Protein AF-A0A336N2K6-F1 (afdb_monomer)

Radius of gyration: 19.6 Å; Cα contacts (8 Å, |Δi|>4): 370; chains: 1; bounding box: 46×45×54 Å

Foldseek 3Di:
DVVVVVVVDDDDQDLDPVSNSDPDDDDADADEFEWAQDQDDLQAAFAFACDPQQQFFPVVVVVPVCPPVPGGRTGTNDPLVSLVCVVSQWHWYDNVPPDTWTKHFDDKSPADFDDLLVVCCVVVNDPPVRGDSVVLVVSCVVCVVCNSVSSSVTRMDTHIDTDRVPFHAAPQRDRDDPLAEDADDCVVANFFDKDWDFAFDADPSRHGPPHTDTGIHTHGHHDDD

Sequence (225 aa):
MGELANFGINPQVMKGFDGYQNVLMTGYYSPVIHARRTPQGQYNQPIYALPTQKRFSRAEIYAGALKGKGLELAYSDSMIDNFLLGVQGSGYVDFGEGNLNYFAYAGQNGYKYQSVGRLLVEDGEIPKEKMSIQAIREWVKANPSRAQGLLERNPSYVFFKNDPYGKVKGAAGVPLVPMASVASDRSVIPMGSVLLVEVPQIDNEGNWTKQHQLHLMVALDVGAP

Solvent-accessible surface area (backbone atoms only — not comparable to full-atom values): 13222 Å² total; per-residue (Å²): 116,82,69,45,49,78,73,74,48,78,88,81,84,64,48,32,89,84,64,78,48,54,64,91,80,82,89,82,67,69,51,79,41,61,32,28,84,58,73,51,88,68,19,65,36,72,42,42,38,64,56,95,81,40,83,51,41,31,50,46,46,76,75,41,77,56,66,91,68,83,36,66,69,29,8,21,64,40,68,65,58,57,49,49,37,44,74,53,42,30,28,33,37,33,59,83,77,88,59,76,41,29,34,37,66,59,47,63,26,82,47,71,79,49,60,60,69,58,50,35,34,76,72,68,76,42,59,74,94,65,65,44,74,64,49,52,52,52,49,36,70,77,34,65,92,50,36,62,66,54,55,37,70,18,34,34,41,61,19,30,40,83,38,93,81,62,60,58,52,29,81,71,73,45,68,60,46,89,81,35,47,39,62,35,55,59,94,81,47,45,76,71,40,79,42,82,43,77,42,76,38,58,50,99,86,68,46,76,68,88,43,69,46,82,35,66,29,30,27,37,26,64,51,84,131

Structure (mmCIF, N/CA/C/O backbone):
data_AF-A0A336N2K6-F1
#
_entry.id   AF-A0A336N2K6-F1
#
loop_
_atom_site.group_PDB
_atom_site.id
_atom_site.type_symbol
_atom_site.label_atom_id
_atom_site.label_alt_id
_atom_site.label_comp_id
_atom_site.label_asym_id
_atom_site.label_entity_id
_atom_site.label_seq_id
_atom_site.pdbx_PDB_ins_code
_atom_site.Cartn_x
_atom_site.Cartn_y
_atom_site.Cartn_z
_atom_site.occupancy
_atom_site.B_iso_or_equiv
_atom_site.auth_seq_id
_atom_site.auth_comp_id
_atom_site.auth_asym_id
_atom_site.auth_atom_id
_atom_site.pdbx_PDB_model_num
ATOM 1 N N . MET A 1 1 ? 23.897 -11.014 -27.588 1.00 53.19 1 MET A N 1
ATOM 2 C CA . MET A 1 1 ? 22.775 -11.758 -28.211 1.00 53.19 1 MET A CA 1
ATOM 3 C C . MET A 1 1 ? 23.209 -12.970 -29.036 1.00 53.19 1 MET A C 1
ATOM 5 O O . MET A 1 1 ? 22.422 -13.901 -29.109 1.00 53.19 1 MET A O 1
ATOM 9 N N . GLY A 1 2 ? 24.420 -13.006 -29.615 1.00 63.03 2 GLY A N 1
ATOM 10 C CA . GLY A 1 2 ? 24.850 -14.126 -30.471 1.00 63.03 2 GLY A CA 1
ATOM 11 C C . GLY A 1 2 ? 24.924 -15.499 -29.787 1.00 63.03 2 GLY A C 1
ATOM 12 O O . GLY A 1 2 ? 24.651 -16.501 -30.430 1.00 63.03 2 GLY A O 1
ATOM 13 N N . GLU A 1 3 ? 25.218 -15.560 -28.485 1.00 82.56 3 GLU A N 1
ATOM 14 C CA . GLU A 1 3 ? 25.364 -16.846 -27.780 1.00 82.56 3 GLU A CA 1
ATOM 15 C C . GLU A 1 3 ? 24.036 -17.464 -27.320 1.00 82.56 3 GLU A C 1
ATOM 17 O O . GLU A 1 3 ? 23.929 -18.683 -27.259 1.00 82.56 3 GLU A O 1
ATOM 22 N N . LEU A 1 4 ? 23.000 -16.660 -27.048 1.00 84.56 4 LEU A N 1
ATOM 23 C CA . LEU A 1 4 ? 21.690 -17.168 -26.603 1.00 84.56 4 LEU A CA 1
ATOM 24 C C . LEU A 1 4 ? 20.979 -17.977 -27.695 1.00 84.56 4 LEU A C 1
ATOM 26 O O . LEU A 1 4 ? 20.322 -18.978 -27.402 1.00 84.56 4 LEU A O 1
ATOM 30 N N . ALA A 1 5 ? 21.167 -17.581 -28.956 1.00 86.00 5 ALA A N 1
ATOM 31 C CA . ALA A 1 5 ? 20.622 -18.289 -30.108 1.00 86.00 5 ALA A CA 1
ATOM 32 C C . ALA A 1 5 ? 21.143 -19.735 -30.201 1.00 86.00 5 ALA A C 1
ATOM 34 O O . ALA A 1 5 ? 20.399 -20.622 -30.615 1.00 86.00 5 ALA A O 1
ATOM 35 N N . ASN A 1 6 ? 22.367 -20.000 -29.726 1.00 92.88 6 ASN A N 1
ATOM 36 C CA . ASN A 1 6 ? 22.941 -21.352 -29.684 1.00 92.88 6 ASN A CA 1
ATOM 37 C C . ASN A 1 6 ? 22.178 -22.288 -28.734 1.00 92.88 6 ASN A C 1
ATOM 39 O O . ASN A 1 6 ? 22.262 -23.505 -28.871 1.00 92.88 6 ASN A O 1
ATOM 43 N N . PHE A 1 7 ? 21.415 -21.727 -27.795 1.00 92.00 7 PHE A N 1
ATOM 44 C CA . PHE A 1 7 ? 20.559 -22.461 -26.865 1.00 92.00 7 PHE A CA 1
ATOM 45 C C . PHE A 1 7 ? 19.076 -22.422 -27.275 1.00 92.00 7 PHE A C 1
ATOM 47 O O . PHE A 1 7 ? 18.211 -22.795 -26.487 1.00 92.00 7 PHE A O 1
ATOM 54 N N . GLY A 1 8 ? 18.757 -21.947 -28.486 1.00 91.50 8 GLY A N 1
ATOM 55 C CA . GLY A 1 8 ? 17.378 -21.810 -28.967 1.00 91.50 8 GLY A CA 1
ATOM 56 C C . GLY A 1 8 ? 16.592 -20.672 -28.307 1.00 91.50 8 GLY A C 1
ATOM 57 O O . GLY A 1 8 ? 15.366 -20.630 -28.410 1.00 91.50 8 GLY A O 1
ATOM 58 N N . ILE A 1 9 ? 17.274 -19.745 -27.625 1.00 89.38 9 ILE A N 1
ATOM 59 C CA . ILE A 1 9 ? 16.644 -18.617 -26.935 1.00 89.38 9 ILE A CA 1
ATOM 60 C C . ILE A 1 9 ? 16.613 -17.412 -27.878 1.00 89.38 9 ILE A C 1
ATOM 62 O O . ILE A 1 9 ? 17.652 -16.847 -28.218 1.00 89.38 9 ILE A O 1
ATOM 66 N N . ASN A 1 10 ? 15.403 -16.992 -28.257 1.00 89.25 10 ASN A N 1
ATOM 67 C CA . ASN A 1 10 ? 15.162 -15.863 -29.158 1.00 89.25 10 ASN A CA 1
ATOM 68 C C . ASN A 1 10 ? 14.504 -14.698 -28.397 1.00 89.25 10 ASN A C 1
ATOM 70 O O . ASN A 1 10 ? 13.276 -14.679 -28.265 1.00 89.25 10 ASN A O 1
ATOM 74 N N . PRO A 1 11 ? 15.282 -13.737 -27.867 1.00 87.31 11 PRO A N 1
ATOM 75 C CA . PRO A 1 11 ? 14.731 -12.643 -27.077 1.00 87.31 11 PRO A CA 1
ATOM 76 C C . PRO A 1 11 ? 13.872 -11.708 -27.938 1.00 87.31 11 PRO A C 1
ATOM 78 O O . PRO A 1 11 ? 14.261 -11.321 -29.038 1.00 87.31 11 PRO A O 1
ATOM 81 N N . GLN A 1 12 ? 12.715 -11.314 -27.407 1.00 90.12 12 GLN A N 1
ATOM 82 C CA . GLN A 1 12 ? 11.875 -10.257 -27.969 1.00 90.12 12 GLN A CA 1
ATOM 83 C C . GLN A 1 12 ? 12.116 -8.975 -27.171 1.00 90.12 12 GLN A C 1
ATOM 85 O O . GLN A 1 12 ? 11.871 -8.940 -25.965 1.00 90.12 12 GLN A O 1
ATOM 90 N N . VAL A 1 13 ? 12.626 -7.933 -27.828 1.00 88.62 13 VAL A N 1
ATOM 91 C CA . VAL A 1 13 ? 12.965 -6.670 -27.158 1.00 88.62 13 VAL A CA 1
ATOM 92 C C . VAL A 1 13 ? 11.724 -5.793 -27.047 1.00 88.62 13 VAL A C 1
ATOM 94 O O . VAL A 1 13 ? 11.061 -5.498 -28.042 1.00 88.62 13 VAL A O 1
ATOM 97 N N . MET A 1 14 ? 11.414 -5.355 -25.829 1.00 88.81 14 MET A N 1
ATOM 98 C CA . MET A 1 14 ? 10.299 -4.447 -25.586 1.00 88.81 14 MET A CA 1
ATOM 99 C C . MET A 1 14 ? 10.625 -3.036 -26.080 1.00 88.81 14 MET A C 1
ATOM 101 O O . MET A 1 14 ? 11.690 -2.494 -25.805 1.00 88.81 14 MET A O 1
ATOM 105 N N . LYS A 1 15 ? 9.669 -2.409 -26.773 1.00 87.62 15 LYS A N 1
ATOM 106 C CA . LYS A 1 15 ? 9.847 -1.079 -27.375 1.00 87.62 15 LYS A CA 1
ATOM 107 C C . LYS A 1 15 ? 9.893 0.072 -26.354 1.00 87.62 15 LYS A C 1
ATOM 109 O O . LYS A 1 15 ? 10.381 1.146 -26.688 1.00 87.62 15 LYS A O 1
ATOM 114 N N . GLY A 1 16 ? 9.380 -0.129 -25.137 1.00 82.88 16 GLY A N 1
ATOM 115 C CA . GLY A 1 16 ? 9.161 0.960 -24.176 1.00 82.88 16 GLY A CA 1
ATOM 116 C C . GLY A 1 16 ? 8.044 1.921 -24.610 1.00 82.88 16 GLY A C 1
ATOM 117 O O . GLY A 1 16 ? 7.602 1.905 -25.761 1.00 82.88 16 GLY A O 1
ATOM 118 N N . PHE A 1 17 ? 7.556 2.755 -23.687 1.00 76.44 17 PHE A N 1
ATOM 119 C CA . PHE A 1 17 ? 6.477 3.713 -23.990 1.00 76.44 17 PHE A CA 1
ATOM 120 C C . PHE A 1 17 ? 6.942 4.872 -24.879 1.00 76.44 17 PHE A C 1
ATOM 122 O O . PHE A 1 17 ? 6.151 5.421 -25.642 1.00 76.44 17 PHE A O 1
ATOM 129 N N . ASP A 1 18 ? 8.221 5.230 -24.803 1.00 78.12 18 ASP A N 1
ATOM 130 C CA . ASP A 1 18 ? 8.834 6.300 -25.592 1.00 78.12 18 ASP A CA 1
ATOM 131 C C . ASP A 1 18 ? 9.336 5.838 -26.969 1.00 78.12 18 ASP A C 1
ATOM 133 O O . ASP A 1 18 ? 9.730 6.654 -27.799 1.00 78.12 18 ASP A O 1
ATOM 137 N N . GLY A 1 19 ? 9.301 4.531 -27.231 1.00 76.88 19 GLY A N 1
ATOM 138 C CA . GLY A 1 19 ? 9.783 3.936 -28.468 1.00 76.88 19 GLY A CA 1
ATOM 139 C C . GLY A 1 19 ? 11.292 3.682 -28.521 1.00 76.88 19 GLY A C 1
ATOM 140 O O . GLY A 1 19 ? 11.756 3.140 -29.525 1.00 76.88 19 GLY A O 1
ATOM 141 N N . TYR A 1 20 ? 12.035 4.031 -27.468 1.00 82.75 20 TYR A N 1
ATOM 142 C CA . TYR A 1 20 ? 13.495 3.919 -27.371 1.00 82.75 20 TYR A CA 1
ATOM 143 C C . TYR A 1 20 ? 13.945 2.772 -26.461 1.00 82.75 20 TYR A C 1
ATOM 145 O O . TYR A 1 20 ? 15.080 2.755 -26.002 1.00 82.75 20 TYR A O 1
ATOM 153 N N . GLN A 1 21 ? 13.067 1.792 -26.233 1.00 83.88 21 GLN A N 1
ATOM 154 C CA . GLN A 1 21 ? 13.300 0.619 -25.381 1.00 83.88 21 GLN A CA 1
ATOM 155 C C . GLN A 1 21 ? 13.387 0.950 -23.883 1.00 83.88 21 GLN A C 1
ATOM 157 O O . GLN A 1 21 ? 13.738 0.089 -23.081 1.00 83.88 21 GLN A O 1
ATOM 162 N N . ASN A 1 22 ? 12.965 2.154 -23.476 1.00 80.75 22 ASN A N 1
ATOM 163 C CA . ASN A 1 22 ? 12.855 2.510 -22.066 1.00 80.75 22 ASN A CA 1
ATOM 164 C C . ASN A 1 22 ? 11.520 2.003 -21.509 1.00 80.75 22 ASN A C 1
ATOM 166 O O . ASN A 1 22 ? 10.447 2.587 -21.706 1.00 80.75 22 ASN A O 1
ATOM 170 N N . VAL A 1 23 ? 11.577 0.863 -20.825 1.00 82.56 23 VAL A N 1
ATOM 171 C CA . VAL A 1 23 ? 10.434 0.309 -20.097 1.00 82.56 23 VAL A CA 1
ATOM 172 C C . VAL A 1 23 ? 10.350 0.995 -18.735 1.00 82.56 23 VAL A C 1
ATOM 174 O O . VAL A 1 23 ? 11.316 0.991 -17.977 1.00 82.56 23 VAL A O 1
ATOM 177 N N . LEU A 1 24 ? 9.193 1.585 -18.415 1.00 78.75 24 LEU A N 1
ATOM 178 C CA . LEU A 1 24 ? 8.955 2.159 -17.091 1.00 78.75 24 LEU A CA 1
ATOM 179 C C . LEU A 1 24 ? 8.998 1.041 -16.044 1.00 78.75 24 LEU A C 1
ATOM 181 O O . LEU A 1 24 ? 8.201 0.106 -16.100 1.00 78.75 24 LEU A O 1
ATOM 185 N N . MET A 1 25 ? 9.908 1.165 -15.082 1.00 74.31 25 MET A N 1
ATOM 186 C CA . MET A 1 25 ? 10.038 0.235 -13.966 1.00 74.31 25 MET A CA 1
ATOM 187 C C . MET A 1 25 ? 9.709 0.945 -12.661 1.00 74.31 25 MET A C 1
ATOM 189 O O . MET A 1 25 ? 10.204 2.037 -12.387 1.00 74.31 25 MET A O 1
ATOM 193 N N . THR A 1 26 ? 8.898 0.294 -11.836 1.00 69.50 26 THR A N 1
ATOM 194 C CA . THR A 1 26 ? 8.605 0.724 -10.468 1.00 69.50 26 THR A CA 1
ATOM 195 C C . THR A 1 26 ? 8.897 -0.429 -9.520 1.00 69.50 26 THR A C 1
ATOM 197 O O . THR A 1 26 ? 8.508 -1.563 -9.798 1.00 69.50 26 THR A O 1
ATOM 200 N N . GLY A 1 27 ? 9.566 -0.153 -8.401 1.00 66.44 27 GLY A N 1
ATOM 201 C CA . GLY A 1 27 ? 9.799 -1.139 -7.349 1.00 66.44 27 GLY A CA 1
ATOM 202 C C . GLY A 1 27 ? 8.650 -1.174 -6.343 1.00 66.44 27 GLY A C 1
ATOM 203 O O . GLY A 1 27 ? 8.100 -0.132 -5.987 1.00 66.44 27 GLY A O 1
ATOM 204 N N . TYR A 1 28 ? 8.322 -2.366 -5.858 1.00 66.75 28 TYR A N 1
ATOM 205 C CA . TYR A 1 28 ? 7.508 -2.559 -4.661 1.00 66.75 28 TYR A CA 1
ATOM 206 C C . TYR A 1 28 ? 8.298 -3.428 -3.678 1.00 66.75 28 TYR A C 1
ATOM 208 O O . TYR A 1 28 ? 9.124 -4.249 -4.082 1.00 66.75 28 TYR A O 1
ATOM 216 N N . TYR A 1 29 ? 8.087 -3.219 -2.385 1.00 69.31 29 TYR A N 1
ATOM 217 C CA . TYR A 1 29 ? 8.729 -3.986 -1.320 1.00 69.31 29 TYR A CA 1
ATOM 218 C C . TYR A 1 29 ? 7.677 -4.405 -0.297 1.00 69.31 29 TYR A C 1
ATOM 220 O O . TYR A 1 29 ? 6.602 -3.817 -0.225 1.00 69.31 29 TYR A O 1
ATOM 228 N N . SER A 1 30 ? 7.969 -5.432 0.502 1.00 71.31 30 SER A N 1
ATOM 229 C CA . SER A 1 30 ? 7.111 -5.803 1.632 1.00 71.31 30 SER A CA 1
ATOM 230 C C . SER A 1 30 ? 7.492 -4.954 2.850 1.00 71.31 30 SER A C 1
ATOM 232 O O . SER A 1 30 ? 8.541 -5.217 3.442 1.00 71.31 30 SER A O 1
ATOM 234 N N . PRO A 1 31 ? 6.699 -3.934 3.234 1.00 82.00 31 PRO A N 1
ATOM 235 C CA . PRO A 1 31 ? 6.998 -3.130 4.409 1.00 82.00 31 PRO A CA 1
ATOM 236 C C . PRO A 1 31 ? 6.893 -3.981 5.673 1.00 82.00 31 PRO A C 1
ATOM 238 O O . PRO A 1 31 ? 6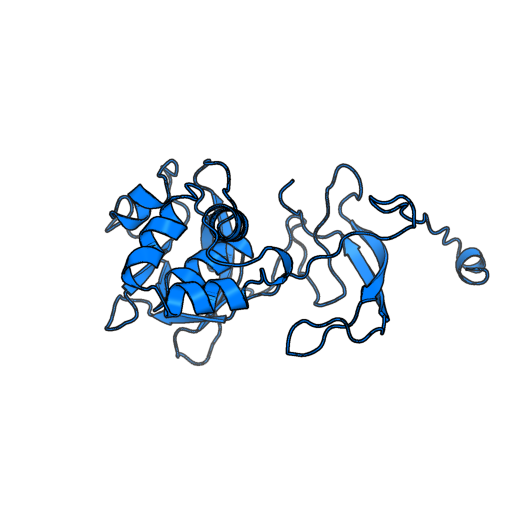.110 -4.928 5.722 1.00 82.00 31 PRO A O 1
ATOM 241 N N . VAL A 1 32 ? 7.658 -3.617 6.701 1.00 88.94 32 VAL A N 1
ATOM 242 C CA . VAL A 1 32 ? 7.467 -4.128 8.061 1.00 88.94 32 VAL A CA 1
ATOM 243 C C . VAL A 1 32 ? 6.701 -3.068 8.844 1.00 88.94 32 VAL A C 1
ATOM 245 O O . VAL A 1 32 ? 7.142 -1.924 8.926 1.00 88.94 32 VAL A O 1
ATOM 248 N N . ILE A 1 33 ? 5.546 -3.438 9.389 1.00 93.38 33 ILE A N 1
ATOM 249 C CA . ILE A 1 33 ? 4.690 -2.562 10.193 1.00 93.38 33 ILE A CA 1
ATOM 250 C C . ILE A 1 33 ? 4.724 -3.038 11.632 1.00 93.38 33 ILE A C 1
ATOM 252 O O . ILE A 1 33 ? 4.445 -4.204 11.907 1.00 93.38 33 ILE A O 1
ATOM 256 N N . HIS A 1 34 ? 5.003 -2.128 12.557 1.00 94.88 34 HIS A N 1
ATOM 257 C CA . HIS A 1 34 ? 4.877 -2.424 13.975 1.00 94.88 34 HIS A CA 1
ATOM 258 C C . HIS A 1 34 ? 3.410 -2.329 14.392 1.00 94.88 34 HIS A C 1
ATOM 260 O O . HIS A 1 34 ? 2.727 -1.339 14.121 1.00 94.88 34 HIS A O 1
ATOM 266 N N . ALA A 1 35 ? 2.906 -3.370 15.049 1.00 97.06 35 ALA A N 1
ATOM 267 C CA . ALA A 1 35 ? 1.509 -3.434 15.451 1.00 97.06 35 ALA A CA 1
ATOM 268 C C . ALA A 1 35 ? 1.302 -4.206 16.755 1.00 97.06 35 ALA A C 1
ATOM 270 O O . ALA A 1 35 ? 2.222 -4.790 17.327 1.00 97.06 35 ALA A O 1
ATOM 271 N N . ARG A 1 36 ? 0.065 -4.211 17.250 1.00 97.44 36 ARG A N 1
ATOM 272 C CA . ARG A 1 36 ? -0.384 -4.996 18.406 1.00 97.44 36 ARG A CA 1
ATOM 273 C C . ARG A 1 36 ? -1.673 -5.736 18.082 1.00 97.44 36 ARG A C 1
ATOM 275 O O . ARG A 1 36 ? -2.432 -5.324 17.208 1.00 97.44 36 ARG A O 1
ATOM 282 N N . ARG A 1 37 ? -1.911 -6.851 18.776 1.00 95.25 37 ARG A N 1
ATOM 283 C CA . ARG A 1 37 ? -3.126 -7.670 18.593 1.00 95.25 37 ARG A CA 1
ATOM 284 C C . ARG A 1 37 ? -4.371 -6.986 19.150 1.00 95.25 37 ARG A C 1
ATOM 286 O O . ARG A 1 37 ? -5.463 -7.171 18.632 1.00 95.25 37 ARG A O 1
ATOM 293 N N . THR A 1 38 ? -4.189 -6.175 20.185 1.00 95.50 38 THR A N 1
ATOM 294 C CA . THR A 1 38 ? -5.226 -5.362 20.820 1.00 95.50 38 THR A CA 1
ATOM 295 C C . THR A 1 38 ? -4.826 -3.890 20.767 1.00 95.50 38 THR A C 1
ATOM 297 O O . THR A 1 38 ? -3.625 -3.596 20.795 1.00 95.50 38 THR A O 1
ATOM 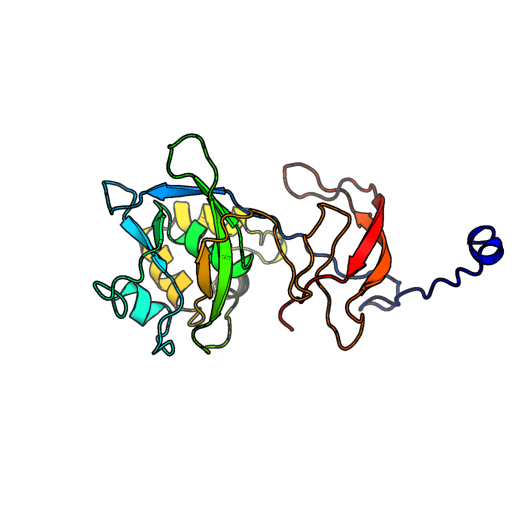300 N N . PRO A 1 39 ? -5.791 -2.956 20.708 1.00 95.75 39 P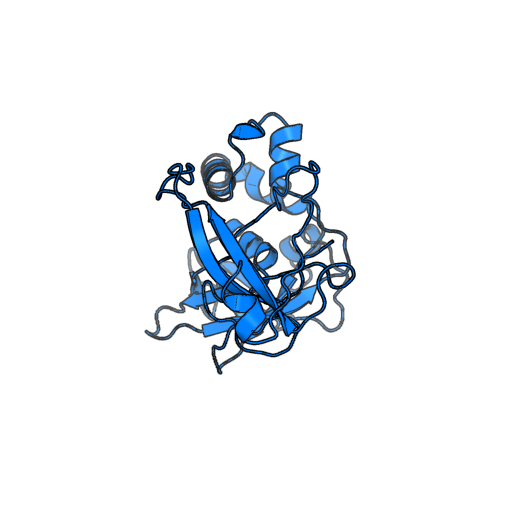RO A N 1
ATOM 301 C CA . PRO A 1 39 ? -5.475 -1.536 20.662 1.00 95.75 39 PRO A CA 1
ATOM 302 C C . PRO A 1 39 ? -4.823 -1.098 21.980 1.00 95.75 39 PRO A C 1
ATOM 304 O O . PRO A 1 39 ? -5.360 -1.373 23.054 1.00 95.75 39 PRO A O 1
ATOM 307 N N . GLN A 1 40 ? -3.668 -0.428 21.911 1.00 95.19 40 GLN A N 1
ATOM 308 C CA . GLN A 1 40 ? -2.948 0.062 23.093 1.00 95.19 40 GLN A CA 1
ATOM 309 C C . GLN A 1 40 ? -2.034 1.257 22.785 1.00 95.19 40 GLN A C 1
ATOM 311 O O . GLN A 1 40 ? -1.188 1.199 21.894 1.00 95.19 40 GLN A O 1
ATOM 316 N N . GLY A 1 41 ? -2.158 2.339 23.560 1.00 95.75 41 GLY A N 1
ATOM 317 C CA . GLY A 1 41 ? -1.346 3.547 23.376 1.00 95.75 41 GLY A CA 1
ATOM 318 C C . GLY A 1 41 ? -1.439 4.096 21.947 1.00 95.75 41 GLY A C 1
ATOM 319 O O . GLY A 1 41 ? -2.537 4.341 21.450 1.00 95.75 41 GLY A O 1
ATOM 320 N N . GLN A 1 42 ? -0.288 4.255 21.286 1.00 95.12 42 GLN A N 1
ATOM 321 C CA . GLN A 1 42 ? -0.212 4.688 19.884 1.00 95.12 42 GLN A CA 1
ATOM 322 C C . GLN A 1 42 ? -0.749 3.649 18.886 1.00 95.12 42 GLN A C 1
ATOM 324 O O . GLN A 1 42 ? -1.174 4.025 17.801 1.00 95.12 42 GLN A O 1
ATOM 329 N N . TYR A 1 43 ? -0.786 2.363 19.253 1.00 97.56 43 TYR A N 1
ATOM 330 C CA . TYR A 1 43 ? -1.264 1.273 18.403 1.00 97.56 43 TYR A CA 1
ATOM 331 C C . TYR A 1 43 ? -2.793 1.244 18.371 1.00 97.56 43 TYR A C 1
ATOM 333 O O . TYR A 1 43 ? -3.432 0.464 19.080 1.00 97.56 43 TYR A O 1
ATOM 341 N N . ASN A 1 44 ? -3.388 2.140 17.590 1.00 95.88 44 ASN A N 1
ATOM 342 C CA . ASN A 1 44 ? -4.833 2.342 17.512 1.00 95.88 44 ASN A CA 1
ATOM 343 C C . ASN A 1 44 ? -5.372 2.377 16.071 1.00 95.88 44 ASN A C 1
ATOM 345 O O . ASN A 1 44 ? -6.569 2.587 15.886 1.00 95.88 44 ASN A O 1
ATOM 349 N N . GLN A 1 45 ? -4.521 2.137 15.068 1.00 97.19 45 GLN A N 1
ATOM 350 C CA . GLN A 1 45 ? -4.876 2.162 13.649 1.00 97.19 45 GLN A CA 1
ATOM 351 C C . GLN A 1 45 ? -5.137 0.735 13.137 1.00 97.19 45 GLN A C 1
ATOM 353 O O . GLN A 1 45 ? -4.185 -0.014 12.895 1.00 97.19 45 GLN A O 1
ATOM 358 N N . PRO A 1 46 ? -6.402 0.311 12.974 1.00 97.69 46 PRO A N 1
ATOM 359 C CA . PRO A 1 46 ? -6.724 -1.070 12.633 1.00 97.69 46 PRO A CA 1
ATOM 360 C C . PRO A 1 46 ? -6.314 -1.437 11.198 1.00 97.69 46 PRO A C 1
ATOM 362 O O . PRO A 1 46 ? -6.459 -0.646 10.262 1.00 97.69 46 PRO A O 1
ATOM 365 N N . ILE A 1 47 ? -5.855 -2.677 11.033 1.00 97.94 47 ILE A N 1
ATOM 366 C CA . ILE A 1 47 ? -5.674 -3.368 9.752 1.00 97.94 47 ILE A CA 1
ATOM 367 C C . ILE A 1 47 ? -6.754 -4.447 9.667 1.00 97.94 47 ILE A C 1
ATOM 369 O O . ILE A 1 47 ? -6.849 -5.293 10.555 1.00 97.94 47 ILE A O 1
ATOM 373 N N . TYR A 1 48 ? -7.579 -4.422 8.620 1.00 98.31 48 TYR A N 1
ATOM 374 C CA . TYR A 1 48 ? -8.791 -5.244 8.554 1.00 98.31 48 TYR A CA 1
ATOM 375 C C . TYR A 1 48 ? -8.663 -6.486 7.663 1.00 98.31 48 TYR A C 1
ATOM 377 O O . TYR A 1 48 ? -8.081 -6.449 6.574 1.00 98.31 48 TYR A O 1
ATOM 385 N N . ALA A 1 49 ? -9.312 -7.563 8.104 1.00 97.88 49 ALA A N 1
ATOM 386 C CA . ALA A 1 49 ? -9.697 -8.706 7.292 1.00 97.88 49 ALA A CA 1
ATOM 387 C C . ALA A 1 49 ? -10.812 -8.339 6.303 1.00 97.88 49 ALA A C 1
ATOM 389 O O . ALA A 1 49 ? -11.530 -7.357 6.498 1.00 97.88 49 ALA A O 1
ATOM 390 N N . LEU A 1 50 ? -10.985 -9.139 5.246 1.00 96.62 50 LEU A N 1
ATOM 391 C CA . LEU A 1 50 ? -12.042 -8.915 4.256 1.00 96.62 50 LEU A CA 1
ATOM 392 C C . LEU A 1 50 ? -13.438 -9.143 4.879 1.00 96.62 50 LEU A C 1
ATOM 394 O O . LEU A 1 50 ? -13.747 -10.278 5.246 1.00 96.62 50 LEU A O 1
ATOM 398 N N . PRO A 1 51 ? -14.312 -8.119 4.964 1.00 96.56 51 PRO A N 1
ATOM 399 C CA . PRO A 1 51 ? -15.691 -8.298 5.415 1.00 96.56 51 PRO A CA 1
ATOM 400 C C . PRO A 1 51 ? -16.568 -8.978 4.356 1.00 96.56 51 PRO A C 1
ATOM 402 O O . PRO A 1 51 ? -16.358 -8.815 3.152 1.00 96.56 51 PRO A O 1
ATOM 405 N N . THR A 1 52 ? -17.661 -9.608 4.800 1.00 94.62 52 THR A N 1
ATOM 406 C CA . THR A 1 52 ? -18.744 -10.074 3.913 1.00 94.62 52 THR A CA 1
ATOM 407 C C . THR A 1 52 ? -19.372 -8.913 3.132 1.00 94.62 52 THR A C 1
ATOM 409 O O . THR A 1 52 ? -19.545 -8.991 1.917 1.00 94.62 52 THR A O 1
ATOM 412 N N . GLN A 1 53 ? -19.670 -7.798 3.814 1.00 92.50 53 GLN A N 1
ATOM 413 C CA . GLN A 1 53 ? -20.119 -6.554 3.186 1.00 92.50 53 GLN A CA 1
ATOM 414 C C . GLN A 1 53 ? -18.941 -5.585 3.070 1.00 92.50 53 GLN A C 1
ATOM 416 O O . GLN A 1 53 ? -18.548 -4.946 4.042 1.00 92.50 53 GLN A O 1
ATOM 421 N N . LYS A 1 54 ? -18.376 -5.484 1.866 1.00 91.19 54 LYS A N 1
ATOM 422 C CA . LYS A 1 54 ? -17.121 -4.755 1.623 1.00 91.19 54 LYS A CA 1
ATOM 423 C C . LYS A 1 54 ? -17.262 -3.342 1.076 1.00 91.19 54 LYS A C 1
ATOM 425 O O . LYS A 1 54 ? -16.264 -2.639 1.008 1.00 91.19 54 LYS A O 1
ATOM 430 N N . ARG A 1 55 ? -18.461 -2.917 0.669 1.00 95.12 55 ARG A N 1
ATOM 431 C CA . ARG A 1 55 ? -18.671 -1.632 -0.018 1.00 95.12 55 ARG A CA 1
ATOM 432 C C . ARG A 1 55 ? -18.807 -0.470 0.974 1.00 95.12 55 ARG A C 1
ATOM 434 O O . ARG A 1 55 ? -19.865 0.136 1.062 1.00 95.12 55 ARG A O 1
ATOM 441 N N . PHE A 1 56 ? -17.725 -0.199 1.699 1.00 97.75 56 PHE A N 1
ATOM 442 C CA . PHE A 1 56 ? -17.517 1.006 2.505 1.00 97.75 56 PHE A CA 1
ATOM 443 C C . PHE A 1 56 ? -16.315 1.757 1.942 1.00 97.75 56 PHE A C 1
ATOM 445 O O . PHE A 1 56 ? -15.265 1.153 1.707 1.00 97.75 56 PHE A O 1
ATOM 452 N N . SER A 1 57 ? -16.457 3.054 1.706 1.00 98.31 57 SER A N 1
ATOM 453 C CA . SER A 1 57 ? -15.347 3.941 1.375 1.00 98.31 57 SER A CA 1
ATOM 454 C C . SER A 1 57 ? -14.343 3.998 2.525 1.00 98.31 57 SER A C 1
ATOM 456 O O . SER A 1 57 ? -14.658 3.699 3.678 1.00 98.31 57 SER A O 1
ATOM 458 N N . ARG A 1 58 ? -13.114 4.418 2.228 1.00 98.31 58 ARG A N 1
ATOM 459 C CA . ARG A 1 58 ? -12.101 4.625 3.264 1.00 98.31 58 ARG A CA 1
ATOM 460 C C . ARG A 1 58 ? -12.562 5.564 4.380 1.00 98.31 58 ARG A C 1
ATOM 462 O O . ARG A 1 58 ? -12.316 5.249 5.537 1.00 98.31 58 ARG A O 1
ATOM 469 N N . ALA A 1 59 ? -13.236 6.663 4.039 1.00 98.50 59 ALA A N 1
ATOM 470 C CA . ALA A 1 59 ? -13.763 7.608 5.021 1.00 98.50 59 ALA A CA 1
ATOM 471 C C . ALA A 1 59 ? -14.770 6.938 5.969 1.00 98.50 59 ALA A C 1
ATOM 473 O O . ALA A 1 59 ? -14.678 7.088 7.182 1.00 98.50 59 ALA A O 1
ATOM 474 N N . GLU A 1 60 ? -15.675 6.109 5.441 1.00 98.50 60 GLU A N 1
ATOM 475 C CA . GLU A 1 60 ? -16.615 5.339 6.267 1.00 98.50 60 GLU A CA 1
ATOM 476 C C . GLU A 1 60 ? -15.893 4.310 7.151 1.00 98.50 60 GLU A C 1
ATOM 478 O O . GLU A 1 60 ? -16.261 4.115 8.310 1.00 98.50 60 GLU A O 1
ATOM 483 N N . ILE A 1 61 ? -14.841 3.663 6.636 1.00 98.25 61 ILE A N 1
ATOM 484 C CA . ILE A 1 61 ? -14.021 2.719 7.410 1.00 98.25 61 ILE A CA 1
ATOM 485 C C . ILE A 1 61 ? -13.294 3.442 8.551 1.00 98.25 61 ILE A C 1
ATOM 487 O O . ILE A 1 61 ? -13.353 2.969 9.685 1.00 98.25 61 ILE A O 1
ATOM 491 N N . TYR A 1 62 ? -12.674 4.596 8.289 1.00 97.75 62 TYR A N 1
ATOM 492 C CA . TYR A 1 62 ? -12.037 5.432 9.314 1.00 97.75 62 TYR A CA 1
ATOM 493 C C . TYR A 1 62 ? -13.045 5.979 10.332 1.00 97.75 62 TYR A C 1
ATOM 495 O O . TYR A 1 62 ? -12.743 6.031 11.522 1.00 97.75 62 TYR A O 1
ATOM 503 N N . ALA A 1 63 ? -14.274 6.275 9.903 1.00 97.69 63 ALA A N 1
ATOM 504 C CA . ALA A 1 63 ? -15.385 6.637 10.784 1.00 97.69 63 ALA A CA 1
ATOM 505 C C . ALA A 1 63 ? -15.950 5.450 11.597 1.00 97.69 63 ALA A C 1
ATOM 507 O O . ALA A 1 63 ? -16.841 5.637 12.425 1.00 97.69 63 ALA A O 1
ATOM 508 N N . GLY A 1 64 ? -15.435 4.231 11.401 1.00 96.75 64 GLY A N 1
ATOM 509 C CA . GLY A 1 64 ? -15.759 3.066 12.222 1.00 96.75 64 GLY A CA 1
ATOM 510 C C . GLY A 1 64 ? -16.797 2.111 11.634 1.00 96.75 64 GLY A C 1
ATOM 511 O O . GLY A 1 64 ? -17.319 1.282 12.376 1.00 96.75 64 GLY A O 1
ATOM 512 N N . ALA A 1 65 ? -17.069 2.137 10.324 1.00 97.56 65 ALA A N 1
ATOM 513 C CA . ALA A 1 65 ? -18.032 1.229 9.679 1.00 97.56 65 ALA A CA 1
ATOM 514 C C . ALA A 1 65 ? -17.741 -0.275 9.888 1.00 97.56 65 ALA A C 1
ATOM 516 O O . ALA A 1 65 ? -18.626 -1.120 9.701 1.00 97.56 65 ALA A O 1
ATOM 517 N N . LEU A 1 66 ? -16.506 -0.627 10.264 1.00 97.12 66 LEU A N 1
ATOM 518 C CA . LEU A 1 66 ? -16.076 -1.999 10.554 1.00 97.12 66 LEU A CA 1
ATOM 519 C C . LEU A 1 66 ? -15.822 -2.274 12.043 1.00 97.12 66 LEU A C 1
ATOM 521 O O . LEU A 1 66 ? -15.563 -3.420 12.406 1.00 97.12 66 LEU A O 1
ATOM 525 N N . LYS A 1 67 ? -15.913 -1.255 12.905 1.00 95.12 67 LYS A N 1
ATOM 526 C CA . LYS A 1 67 ? -15.591 -1.366 14.330 1.00 95.12 67 LYS A CA 1
ATOM 527 C C . LYS A 1 67 ? -16.503 -2.381 15.015 1.00 95.12 67 LYS A C 1
ATOM 529 O O . LYS A 1 67 ? -17.723 -2.327 14.868 1.00 95.12 67 LYS A O 1
ATOM 534 N N . GLY A 1 68 ? -15.907 -3.285 15.790 1.00 92.75 68 GLY A N 1
ATOM 535 C CA . GLY A 1 68 ? -16.653 -4.265 16.587 1.00 92.75 68 GLY A CA 1
ATOM 536 C C . GLY A 1 68 ? -17.236 -5.425 15.777 1.00 92.75 68 GLY A C 1
ATOM 537 O O . GLY A 1 68 ? -17.994 -6.223 16.321 1.00 92.75 68 GLY A O 1
ATOM 538 N N . LYS A 1 69 ? -16.872 -5.553 14.494 1.00 95.94 69 LYS A N 1
ATOM 539 C CA . LYS A 1 69 ? -17.249 -6.701 13.655 1.00 95.94 69 LYS A CA 1
ATOM 540 C C . LYS A 1 69 ? -16.288 -7.890 13.790 1.00 95.94 69 LYS A C 1
ATOM 542 O O . LYS A 1 69 ? -16.500 -8.896 13.122 1.00 95.94 69 LYS A O 1
ATOM 547 N N . GLY A 1 70 ? -15.245 -7.776 14.620 1.00 96.06 70 GLY A N 1
ATOM 548 C CA . GLY A 1 70 ? -14.232 -8.821 14.804 1.00 96.06 70 GLY A CA 1
ATOM 549 C C . GLY A 1 70 ? -13.364 -9.025 13.562 1.00 96.06 70 GLY A C 1
ATOM 550 O O . GLY A 1 70 ? -12.987 -10.151 13.249 1.00 96.06 70 GLY A O 1
ATOM 551 N N . LEU A 1 71 ? -13.107 -7.946 12.819 1.00 97.31 71 LEU A N 1
ATOM 552 C CA . LEU A 1 71 ? -12.364 -7.970 11.554 1.00 97.31 71 LEU A CA 1
ATOM 553 C C . LEU A 1 71 ? -10.947 -7.414 11.702 1.00 97.31 71 LEU A C 1
ATOM 555 O O . LEU A 1 71 ? -10.168 -7.459 10.755 1.00 97.31 71 LEU A O 1
ATOM 559 N N . GLU A 1 72 ? -10.618 -6.840 12.850 1.00 97.50 72 GLU A N 1
ATOM 560 C CA . GLU A 1 72 ? -9.319 -6.267 13.155 1.00 97.50 72 GLU A CA 1
ATOM 561 C C . GLU A 1 72 ? -8.265 -7.380 13.273 1.00 97.50 72 GLU A C 1
ATOM 563 O O . GLU A 1 72 ? -8.301 -8.202 14.185 1.00 97.50 72 GLU A O 1
ATOM 568 N N . LEU A 1 73 ? -7.318 -7.416 12.334 1.00 97.12 73 LEU A N 1
ATOM 569 C CA . LEU A 1 73 ? -6.193 -8.357 12.340 1.00 97.12 73 LEU A CA 1
ATOM 570 C C . LEU A 1 73 ? -5.038 -7.867 13.218 1.00 97.12 73 LEU A C 1
ATOM 572 O O . LEU A 1 73 ? -4.285 -8.670 13.770 1.00 97.12 73 LEU A O 1
ATOM 576 N N . ALA A 1 74 ? -4.864 -6.548 13.284 1.00 97.56 74 ALA A N 1
ATOM 577 C CA . ALA A 1 74 ? -3.811 -5.870 14.024 1.00 97.56 74 ALA A CA 1
ATOM 578 C C . ALA A 1 74 ? -4.162 -4.387 14.208 1.00 97.56 74 ALA A C 1
ATOM 580 O O . ALA A 1 74 ? -4.983 -3.842 13.469 1.00 97.56 74 ALA A O 1
ATOM 581 N N . TYR A 1 75 ? -3.484 -3.729 15.142 1.00 98.06 75 TYR A N 1
ATOM 582 C CA . TYR A 1 75 ? -3.527 -2.286 15.360 1.00 98.06 75 TYR A CA 1
ATOM 583 C C . TYR A 1 75 ? -2.111 -1.731 15.219 1.00 98.06 75 TYR A C 1
ATOM 585 O O . TYR A 1 75 ? -1.265 -2.003 16.070 1.00 98.06 75 TYR A O 1
ATOM 593 N N . SER A 1 76 ? -1.832 -1.004 14.140 1.00 97.56 76 SER A N 1
ATOM 594 C CA . SER A 1 76 ? -0.568 -0.285 13.962 1.00 97.56 76 SER A CA 1
ATOM 595 C C . SER A 1 76 ? -0.624 1.086 14.630 1.00 97.56 76 SER A C 1
ATOM 597 O O . SER A 1 76 ? -1.668 1.513 15.134 1.00 97.56 76 SER A O 1
ATOM 599 N N . ASP A 1 77 ? 0.506 1.779 14.642 1.00 95.69 77 ASP A N 1
ATOM 600 C CA . ASP A 1 77 ? 0.644 3.138 15.157 1.00 95.69 77 ASP A CA 1
ATOM 601 C C . ASP A 1 77 ? 0.583 4.227 14.076 1.00 95.69 77 ASP A C 1
ATOM 603 O O . ASP A 1 77 ? 0.753 5.410 14.372 1.00 95.69 77 ASP A O 1
ATOM 607 N N . SER A 1 78 ? 0.307 3.851 12.823 1.00 95.50 78 SER A N 1
ATOM 608 C CA . SER A 1 78 ? 0.470 4.741 11.678 1.00 95.50 78 SER A CA 1
ATOM 609 C C . SER A 1 78 ? -0.557 4.476 10.577 1.00 95.50 78 SER A C 1
ATOM 611 O O . SER A 1 78 ? -0.541 3.458 9.878 1.00 95.50 78 SER A O 1
ATOM 613 N N . MET A 1 79 ? -1.452 5.449 10.370 1.00 94.62 79 MET A N 1
ATOM 614 C CA . MET A 1 79 ? -2.444 5.398 9.288 1.00 94.62 79 MET A CA 1
ATOM 615 C C . MET A 1 79 ? -1.791 5.430 7.901 1.00 94.62 79 MET A C 1
ATOM 617 O O . MET A 1 79 ? -2.310 4.822 6.963 1.00 94.62 79 MET A O 1
ATOM 621 N N . ILE A 1 80 ? -0.647 6.116 7.772 1.00 95.38 80 ILE A N 1
ATOM 622 C CA . ILE A 1 80 ? 0.083 6.206 6.508 1.00 95.38 80 ILE A CA 1
ATOM 623 C C . ILE A 1 80 ? 0.775 4.883 6.188 1.00 95.38 80 ILE A C 1
ATOM 625 O O . ILE A 1 80 ? 0.738 4.458 5.038 1.00 95.38 80 ILE A O 1
ATOM 629 N N . ASP A 1 81 ? 1.311 4.174 7.183 1.00 94.56 81 ASP A N 1
ATOM 630 C CA . ASP A 1 81 ? 1.874 2.840 6.963 1.00 94.56 81 ASP A CA 1
ATOM 631 C C . ASP A 1 81 ? 0.789 1.827 6.587 1.00 94.56 81 ASP A C 1
ATOM 633 O O . ASP A 1 81 ? 0.978 1.071 5.635 1.00 94.56 81 ASP A O 1
ATOM 637 N N . ASN A 1 82 ? -0.389 1.878 7.222 1.00 96.31 82 ASN A N 1
ATOM 638 C CA . ASN A 1 82 ? -1.535 1.053 6.812 1.00 96.31 82 ASN A CA 1
ATOM 639 C C . ASN A 1 82 ? -1.994 1.379 5.385 1.00 96.31 82 ASN A C 1
ATOM 641 O O . ASN A 1 82 ? -2.339 0.481 4.616 1.00 96.31 82 ASN A O 1
ATOM 645 N N . PHE A 1 83 ? -1.997 2.659 5.006 1.00 95.56 83 PHE A N 1
ATOM 646 C CA . PHE A 1 83 ? -2.315 3.059 3.640 1.00 95.56 83 PHE A CA 1
ATOM 647 C C . PHE A 1 83 ? -1.296 2.510 2.640 1.00 95.56 83 PHE A C 1
ATOM 649 O O . PHE A 1 83 ? -1.684 1.922 1.629 1.00 95.56 83 PHE A O 1
ATOM 656 N N . LEU A 1 84 ? -0.006 2.692 2.922 1.00 92.44 84 LEU A N 1
ATOM 657 C CA . LEU A 1 84 ? 1.078 2.230 2.065 1.00 92.44 84 LEU A CA 1
ATOM 658 C C . LEU A 1 84 ? 1.096 0.704 1.965 1.00 92.44 84 LEU A C 1
ATOM 660 O O . LEU A 1 84 ? 1.314 0.199 0.871 1.00 92.44 84 LEU A O 1
ATOM 664 N N . LEU A 1 85 ? 0.761 -0.029 3.031 1.00 91.69 85 LEU A N 1
ATOM 665 C CA . LEU A 1 85 ? 0.532 -1.476 2.973 1.00 91.69 85 LEU A CA 1
ATOM 666 C C . LEU A 1 85 ? -0.518 -1.836 1.920 1.00 91.69 85 LEU A C 1
ATOM 668 O O . LEU A 1 85 ? -0.321 -2.757 1.134 1.00 91.69 85 LEU A O 1
ATOM 672 N N . GLY A 1 86 ? -1.625 -1.090 1.878 1.00 90.94 86 GLY A N 1
ATOM 673 C CA . GLY A 1 86 ? -2.660 -1.251 0.858 1.00 90.94 86 GLY A CA 1
ATOM 674 C C . GLY A 1 86 ? -2.151 -0.977 -0.554 1.00 90.94 86 GLY A C 1
ATOM 675 O O . GLY A 1 86 ? -2.495 -1.714 -1.471 1.00 90.94 86 GLY A O 1
ATOM 676 N N . VAL A 1 87 ? -1.302 0.040 -0.726 1.00 86.62 87 VAL A N 1
ATOM 677 C CA . VAL A 1 87 ? -0.664 0.351 -2.018 1.00 86.62 87 VAL A CA 1
ATOM 678 C C . VAL A 1 87 ? 0.293 -0.763 -2.455 1.00 86.62 87 VAL A C 1
ATOM 680 O O . VAL A 1 87 ? 0.306 -1.109 -3.63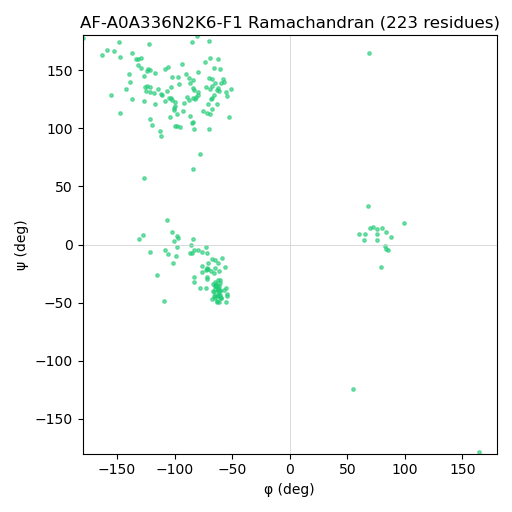0 1.00 86.62 87 VAL A O 1
ATOM 683 N N . GLN A 1 88 ? 1.067 -1.337 -1.528 1.00 82.94 88 GLN A N 1
ATOM 684 C CA . GLN A 1 88 ? 1.977 -2.457 -1.811 1.00 82.94 88 GLN A CA 1
ATOM 685 C C . GLN A 1 88 ? 1.238 -3.802 -1.958 1.00 82.94 88 GLN A C 1
ATOM 687 O O . GLN A 1 88 ? 1.790 -4.760 -2.488 1.00 82.94 88 GLN A O 1
ATOM 692 N N . GLY A 1 89 ? 0.002 -3.905 -1.461 1.00 84.25 89 GLY A N 1
ATOM 693 C CA . GLY A 1 89 ? -0.843 -5.101 -1.526 1.00 84.25 89 GLY A CA 1
ATOM 694 C C . GLY A 1 89 ? -0.512 -6.183 -0.492 1.00 84.25 89 GLY A C 1
ATOM 695 O O . GLY A 1 89 ? -1.369 -7.010 -0.182 1.00 84.25 89 GLY A O 1
ATOM 696 N N . SER A 1 90 ? 0.688 -6.177 0.089 1.00 86.00 90 SER A N 1
ATOM 697 C CA . SER A 1 90 ? 1.085 -7.094 1.160 1.00 86.00 90 SER A CA 1
ATOM 698 C C . SER A 1 90 ? 2.264 -6.557 1.969 1.00 86.00 90 SER A C 1
ATOM 700 O O . SER A 1 90 ? 2.920 -5.603 1.553 1.00 86.00 90 SER A O 1
ATOM 702 N N . GLY A 1 91 ? 2.549 -7.169 3.117 1.00 87.94 91 GLY A N 1
ATOM 703 C CA . GLY A 1 91 ? 3.676 -6.785 3.965 1.00 87.94 91 GLY A CA 1
ATOM 704 C C . GLY A 1 91 ? 3.793 -7.643 5.217 1.00 87.94 91 GLY A C 1
ATOM 705 O O . GLY A 1 91 ? 2.978 -8.530 5.461 1.00 87.94 91 GLY A O 1
ATOM 706 N N . TYR A 1 92 ? 4.821 -7.383 6.010 1.00 89.38 92 TYR A N 1
ATOM 707 C CA . TYR A 1 92 ? 5.044 -8.032 7.293 1.00 89.38 92 TYR A CA 1
ATOM 708 C C . TYR A 1 92 ? 4.522 -7.164 8.433 1.00 89.38 92 TYR A C 1
ATOM 710 O O . TYR A 1 92 ? 4.635 -5.940 8.418 1.00 89.38 92 TYR A O 1
ATOM 718 N N . VAL A 1 93 ? 3.989 -7.819 9.451 1.00 92.94 93 VAL A N 1
ATOM 719 C CA . VAL A 1 93 ? 3.543 -7.215 10.698 1.00 92.94 93 VAL A CA 1
ATOM 720 C C . VAL A 1 93 ? 4.391 -7.778 11.828 1.00 92.94 93 VAL A C 1
ATOM 722 O O . VAL A 1 93 ? 4.434 -8.990 12.053 1.00 92.94 93 VAL A O 1
ATOM 725 N N . ASP A 1 94 ? 5.071 -6.885 12.531 1.00 94.12 94 ASP A N 1
ATOM 726 C CA . ASP A 1 94 ? 5.828 -7.183 13.736 1.00 94.12 94 ASP A CA 1
ATOM 727 C C . ASP A 1 94 ? 4.985 -6.847 14.971 1.00 94.12 94 ASP A C 1
ATOM 729 O O . ASP A 1 94 ? 4.700 -5.681 15.261 1.00 94.12 94 ASP A O 1
ATOM 733 N N . PHE A 1 95 ? 4.592 -7.883 15.714 1.00 94.94 95 PHE A N 1
ATOM 734 C CA . PHE A 1 95 ? 3.855 -7.726 16.969 1.00 94.94 95 PHE A CA 1
ATOM 735 C C . PHE A 1 95 ? 4.761 -7.455 18.185 1.00 94.94 95 PHE A C 1
ATOM 737 O O . PHE A 1 95 ? 4.250 -7.210 19.279 1.0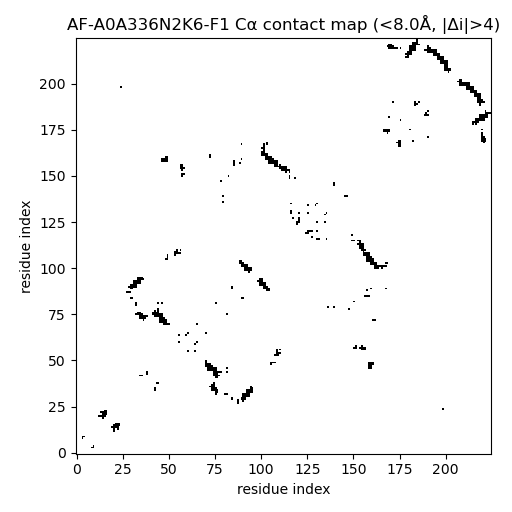0 94.94 95 PHE A O 1
ATOM 744 N N . GLY A 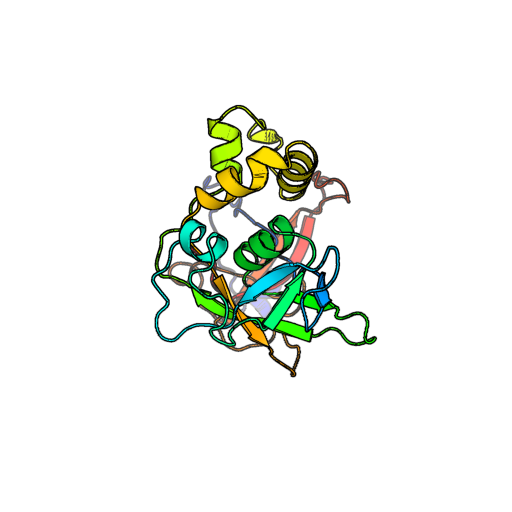1 96 ? 6.089 -7.478 18.014 1.00 91.62 96 GLY A N 1
ATOM 745 C CA . GLY A 1 96 ? 7.071 -7.407 19.099 1.00 91.62 96 GLY A CA 1
ATOM 746 C C . GLY A 1 96 ? 7.299 -8.745 19.812 1.00 91.62 96 GLY A C 1
ATOM 747 O O . GLY A 1 96 ? 7.867 -8.773 20.897 1.00 91.62 96 GLY A O 1
ATOM 748 N N . GLU A 1 97 ? 6.845 -9.852 19.215 1.00 89.88 97 GLU A N 1
ATOM 749 C CA . GLU A 1 97 ? 6.911 -11.217 19.768 1.00 89.88 97 GLU A CA 1
ATOM 750 C C . GLU A 1 97 ? 8.114 -12.020 19.217 1.00 89.88 97 GLU A C 1
ATOM 752 O O . GLU A 1 97 ? 8.217 -13.224 19.437 1.00 89.88 97 GLU A O 1
ATOM 757 N N . GLY A 1 98 ? 9.011 -11.376 18.460 1.00 84.19 98 GLY A N 1
ATOM 758 C CA . GLY A 1 98 ? 10.196 -12.004 17.855 1.00 84.19 98 GLY A CA 1
ATOM 759 C C . GLY A 1 98 ? 9.953 -12.720 16.519 1.00 84.19 98 GLY A C 1
ATOM 760 O O . GLY A 1 98 ? 10.913 -13.157 15.893 1.00 84.19 98 GLY A O 1
ATOM 761 N N . ASN A 1 99 ? 8.701 -12.800 16.050 1.00 84.81 99 ASN A N 1
ATOM 762 C CA . ASN A 1 99 ? 8.334 -13.376 14.753 1.00 84.81 99 ASN A CA 1
ATOM 763 C C . ASN A 1 99 ? 7.549 -12.376 13.892 1.00 84.81 99 ASN A C 1
ATOM 765 O O . ASN A 1 99 ? 6.600 -11.744 14.364 1.00 84.81 99 ASN A O 1
ATOM 769 N N . LEU A 1 100 ? 7.893 -12.296 12.603 1.00 88.12 100 LEU A N 1
ATOM 770 C CA . LEU A 1 100 ? 7.153 -11.504 11.619 1.00 88.12 100 LEU A CA 1
ATOM 771 C C . LEU A 1 100 ? 5.946 -12.286 11.092 1.00 88.12 100 LEU A C 1
ATOM 773 O O . LEU A 1 100 ? 6.062 -13.445 10.701 1.00 88.12 100 LEU A O 1
ATOM 777 N N . ASN A 1 101 ? 4.785 -11.636 11.051 1.00 89.44 101 ASN A N 1
ATOM 778 C CA . ASN A 1 101 ? 3.550 -12.200 10.512 1.00 89.44 101 ASN A CA 1
ATOM 779 C C . ASN A 1 101 ? 3.310 -11.626 9.119 1.00 89.44 101 ASN A C 1
ATOM 781 O O . ASN A 1 101 ? 3.262 -10.412 8.956 1.00 89.44 101 ASN A O 1
ATOM 785 N N . TYR A 1 102 ? 3.150 -12.472 8.107 1.00 88.75 102 TYR A N 1
ATOM 786 C CA . TYR A 1 102 ? 2.938 -11.991 6.747 1.00 88.75 102 TYR A CA 1
ATOM 787 C C . TYR A 1 102 ? 1.450 -11.744 6.477 1.00 88.75 102 TYR A C 1
ATOM 789 O O . TYR A 1 102 ? 0.608 -12.625 6.654 1.00 88.75 102 TYR A O 1
ATOM 797 N N . PHE A 1 103 ? 1.119 -10.524 6.063 1.00 91.00 103 PHE A N 1
ATOM 798 C CA . PHE A 1 103 ? -0.228 -10.105 5.698 1.00 91.00 103 PHE A CA 1
ATOM 799 C C . PHE A 1 103 ? -0.321 -10.037 4.175 1.00 91.00 103 PHE A C 1
ATOM 801 O O . PHE A 1 103 ? 0.257 -9.157 3.535 1.00 91.00 103 PHE A O 1
ATOM 808 N N . ALA A 1 104 ? -1.070 -10.974 3.598 1.00 86.31 104 ALA A N 1
ATOM 809 C CA . ALA A 1 104 ? -1.314 -11.059 2.164 1.00 86.31 104 ALA A CA 1
ATOM 810 C C . ALA A 1 104 ? -2.610 -10.335 1.775 1.00 86.31 104 ALA A C 1
ATOM 812 O O . ALA A 1 104 ? -3.543 -10.239 2.579 1.00 86.31 104 ALA A O 1
ATOM 813 N N . TYR A 1 105 ? -2.704 -9.897 0.518 1.00 87.19 105 TYR A N 1
ATOM 814 C CA . TYR A 1 105 ? -3.934 -9.354 -0.059 1.00 87.19 105 TYR A CA 1
ATOM 815 C C . TYR A 1 105 ? -5.102 -10.346 0.078 1.00 87.19 105 TYR A C 1
ATOM 817 O O . TYR A 1 105 ? -4.990 -11.525 -0.277 1.00 87.19 105 TYR A O 1
ATOM 825 N N . ALA A 1 106 ? -6.248 -9.867 0.563 1.00 89.94 106 ALA A N 1
ATOM 826 C CA . ALA A 1 106 ? -7.490 -10.636 0.634 1.00 89.94 106 ALA A CA 1
ATOM 827 C C . ALA A 1 106 ? -8.602 -10.058 -0.251 1.00 89.94 106 ALA A C 1
ATOM 829 O O . ALA A 1 106 ? -9.479 -10.801 -0.688 1.00 89.94 106 ALA A O 1
ATOM 830 N N . GLY A 1 107 ? -8.582 -8.757 -0.543 1.00 88.38 107 GLY A N 1
ATOM 831 C CA . GLY A 1 107 ? -9.575 -8.119 -1.404 1.00 88.38 107 GLY A CA 1
ATOM 832 C C . GLY A 1 107 ? -9.574 -6.597 -1.293 1.00 88.38 107 GLY A C 1
ATOM 833 O O . GLY A 1 107 ? -8.807 -6.016 -0.532 1.00 88.38 107 GLY A O 1
ATOM 834 N N . GLN A 1 108 ? -10.474 -5.948 -2.033 1.00 94.94 108 GLN A N 1
ATOM 835 C CA . GLN A 1 108 ? -10.708 -4.503 -1.957 1.00 94.94 108 GLN A CA 1
ATOM 836 C C . GLN A 1 108 ? -12.198 -4.159 -1.839 1.00 94.94 108 GLN A C 1
ATOM 838 O O . GLN A 1 108 ? -13.067 -4.951 -2.221 1.00 94.94 108 GLN A O 1
ATOM 843 N N . ASN A 1 109 ? -12.490 -2.951 -1.358 1.00 96.38 109 ASN A N 1
ATOM 844 C CA . ASN A 1 109 ? -13.842 -2.433 -1.111 1.00 96.38 109 ASN A CA 1
ATOM 845 C C . ASN A 1 109 ? -14.665 -2.084 -2.372 1.00 96.38 109 ASN A C 1
ATOM 847 O O . ASN A 1 109 ? -15.856 -1.794 -2.270 1.00 96.38 109 ASN A O 1
ATOM 851 N N . GLY A 1 110 ? -14.059 -2.139 -3.563 1.00 93.25 110 GLY A N 1
ATOM 852 C CA . GLY A 1 110 ? -14.738 -1.921 -4.847 1.00 93.25 110 GLY A CA 1
ATOM 853 C C . GLY A 1 110 ? -14.812 -0.463 -5.312 1.00 93.25 110 GLY A C 1
ATOM 854 O O . GLY A 1 110 ? -15.451 -0.193 -6.327 1.00 93.25 110 GLY A O 1
ATOM 855 N N . TYR A 1 111 ? -14.160 0.469 -4.612 1.00 94.88 111 TYR A N 1
ATOM 856 C CA . TYR A 1 111 ? -13.982 1.844 -5.083 1.00 94.88 111 TYR A CA 1
ATOM 857 C C . TYR A 1 111 ? -12.688 1.974 -5.892 1.00 94.88 111 TYR A C 1
ATOM 859 O O . TYR A 1 111 ? -11.693 1.308 -5.601 1.00 94.88 111 TYR A O 1
ATOM 867 N N . LYS A 1 112 ? -12.694 2.852 -6.904 1.00 91.69 112 LYS A N 1
ATOM 868 C CA . LYS A 1 112 ? -11.493 3.152 -7.693 1.00 91.69 112 LYS A CA 1
ATOM 869 C C . LYS A 1 112 ? -10.436 3.819 -6.815 1.00 91.69 112 LYS A C 1
ATOM 871 O O . LYS A 1 112 ? -10.756 4.672 -5.989 1.00 91.69 112 LYS A O 1
ATOM 876 N N . TYR A 1 113 ? -9.185 3.422 -7.013 1.00 92.44 113 TYR A N 1
ATOM 877 C CA . TYR A 1 113 ? -8.046 4.036 -6.347 1.00 92.44 113 TYR A CA 1
ATOM 878 C C . TYR A 1 113 ? -7.824 5.463 -6.861 1.00 92.44 113 TYR A C 1
ATOM 880 O O . TYR A 1 113 ? -7.803 5.691 -8.070 1.00 92.44 113 TYR A O 1
ATOM 888 N N . GLN A 1 114 ? -7.611 6.400 -5.937 1.00 92.25 114 GLN A N 1
ATOM 889 C CA . GLN A 1 114 ? -7.132 7.750 -6.233 1.00 92.25 114 GLN A CA 1
ATOM 890 C C . GLN A 1 114 ? -5.708 7.920 -5.687 1.00 92.25 114 GLN A C 1
ATOM 892 O O . GLN A 1 114 ? -5.444 7.638 -4.516 1.00 92.25 114 GLN A O 1
ATOM 897 N N . SER A 1 115 ? -4.786 8.395 -6.529 1.00 92.12 115 SER A N 1
ATOM 898 C CA . SER A 1 115 ? -3.380 8.577 -6.146 1.00 92.12 115 SER A CA 1
ATOM 899 C C . SER A 1 115 ? -3.205 9.752 -5.189 1.00 92.12 115 SER A C 1
ATOM 901 O O . SER A 1 115 ? -3.358 10.904 -5.585 1.00 92.12 115 SER A O 1
ATOM 903 N N . VAL A 1 116 ? -2.825 9.463 -3.942 1.00 93.94 116 VAL A N 1
ATOM 904 C CA . VAL A 1 116 ? -2.523 10.484 -2.922 1.00 93.94 116 VAL A CA 1
ATOM 905 C C . VAL A 1 116 ? -1.335 11.354 -3.334 1.00 93.94 116 VAL A C 1
ATOM 907 O O . VAL A 1 116 ? -1.375 12.564 -3.139 1.00 93.94 116 VAL A O 1
ATOM 910 N N . GLY A 1 117 ? -0.318 10.766 -3.973 1.00 93.06 117 GLY A N 1
ATOM 911 C CA . GLY A 1 117 ? 0.802 11.533 -4.519 1.00 93.06 117 GLY A CA 1
ATOM 912 C C . GLY A 1 117 ? 0.336 12.540 -5.570 1.00 93.06 117 GLY A C 1
ATOM 913 O O . GLY A 1 117 ? 0.691 13.709 -5.501 1.00 93.06 117 GLY A O 1
ATOM 914 N N . ARG A 1 118 ? -0.544 12.131 -6.495 1.00 92.62 118 ARG A N 1
ATOM 915 C CA . ARG A 1 118 ? -1.121 13.050 -7.489 1.00 92.62 118 ARG A CA 1
ATOM 916 C C . ARG A 1 118 ? -1.920 14.178 -6.834 1.00 92.62 118 ARG A C 1
ATOM 918 O O . ARG A 1 118 ? -1.758 15.319 -7.241 1.00 92.62 118 ARG A O 1
ATOM 925 N N . LEU A 1 119 ? -2.734 13.866 -5.826 1.00 95.62 119 LEU A N 1
ATOM 926 C CA . LEU A 1 119 ? -3.512 14.871 -5.096 1.00 95.62 119 LEU A CA 1
ATOM 927 C C . LEU A 1 119 ? -2.605 15.905 -4.409 1.00 95.62 119 LEU A C 1
ATOM 929 O O . LEU A 1 119 ? -2.898 17.090 -4.462 1.00 95.62 119 LEU A O 1
ATOM 933 N N . LEU A 1 120 ? -1.478 15.480 -3.831 1.00 97.56 120 LEU A N 1
ATOM 934 C CA . LEU A 1 120 ? -0.485 16.391 -3.246 1.00 97.56 120 LEU A CA 1
ATOM 935 C C . LEU A 1 120 ? 0.193 17.292 -4.291 1.00 97.56 120 LEU A C 1
ATOM 937 O O . LEU A 1 120 ? 0.486 18.446 -3.993 1.00 97.56 120 LEU A O 1
ATOM 941 N N . VAL A 1 121 ? 0.428 16.794 -5.511 1.00 96.88 121 VAL A N 1
ATOM 942 C CA . VAL A 1 121 ? 0.911 17.639 -6.621 1.00 96.88 121 VAL A CA 1
ATOM 943 C C . VAL A 1 121 ? -0.158 18.648 -7.037 1.00 96.88 121 VAL A C 1
ATOM 945 O O . VAL A 1 121 ? 0.148 19.824 -7.205 1.00 96.88 121 VAL A O 1
ATOM 948 N N . GLU A 1 122 ? -1.402 18.197 -7.214 1.00 95.56 122 GLU A N 1
ATOM 949 C CA . GLU A 1 122 ? -2.529 19.040 -7.641 1.00 95.56 122 GLU A CA 1
ATOM 950 C C . GLU A 1 122 ? -2.846 20.142 -6.622 1.00 95.56 122 GLU A C 1
ATOM 952 O O . GLU A 1 122 ? -3.155 21.264 -7.014 1.00 95.56 122 GLU A O 1
ATOM 957 N N . ASP A 1 123 ? -2.700 19.848 -5.330 1.00 96.88 123 ASP A N 1
ATOM 958 C CA . ASP A 1 123 ? -2.857 20.819 -4.245 1.00 96.88 123 ASP A CA 1
ATOM 959 C C . ASP A 1 123 ? -1.643 21.768 -4.106 1.00 96.88 123 ASP A C 1
ATOM 961 O O . ASP A 1 123 ? -1.682 22.703 -3.309 1.00 96.88 123 ASP A O 1
ATOM 965 N N . GLY A 1 124 ? -0.555 21.544 -4.856 1.00 97.00 124 GLY A N 1
ATOM 966 C CA . GLY A 1 124 ? 0.673 22.348 -4.794 1.00 97.00 124 GLY A CA 1
ATOM 967 C C . GLY A 1 124 ? 1.558 22.079 -3.570 1.00 97.00 124 GLY A C 1
ATOM 968 O O . GLY A 1 124 ? 2.476 22.848 -3.295 1.00 97.00 124 GLY A O 1
ATOM 969 N N . GLU A 1 125 ? 1.305 20.993 -2.839 1.00 97.56 125 GLU A N 1
ATOM 970 C CA . GLU A 1 125 ? 1.997 20.640 -1.594 1.00 97.56 125 GLU A CA 1
ATOM 971 C C . GLU A 1 125 ? 3.385 20.036 -1.839 1.00 97.56 125 GLU A C 1
ATOM 973 O O . GLU A 1 125 ? 4.323 20.273 -1.079 1.00 97.56 125 GLU A O 1
ATOM 978 N N . ILE A 1 126 ? 3.521 19.231 -2.899 1.00 95.81 126 ILE A N 1
ATOM 979 C CA . ILE A 1 126 ? 4.781 18.580 -3.274 1.00 95.81 126 ILE A CA 1
ATOM 980 C C . ILE A 1 126 ? 4.964 18.683 -4.795 1.00 95.81 126 ILE A C 1
ATOM 982 O O . ILE A 1 126 ? 4.095 18.222 -5.536 1.00 95.81 126 ILE A O 1
ATOM 986 N N . PRO A 1 127 ? 6.092 19.224 -5.292 1.00 95.00 127 PRO A N 1
ATOM 987 C CA . PRO A 1 127 ? 6.403 19.214 -6.720 1.00 95.00 127 PRO A CA 1
ATOM 988 C C . PRO A 1 127 ? 6.441 17.792 -7.287 1.00 95.00 127 PRO A C 1
ATOM 990 O O . PRO A 1 127 ? 6.950 16.873 -6.639 1.00 95.00 127 PRO A O 1
ATOM 993 N N . LYS A 1 128 ? 5.955 17.605 -8.519 1.00 89.50 128 LYS A N 1
ATOM 994 C CA . LYS A 1 128 ? 5.873 16.287 -9.175 1.00 89.50 128 LYS A CA 1
ATOM 995 C C . LYS A 1 128 ? 7.226 15.575 -9.217 1.00 89.50 128 LYS A C 1
ATOM 997 O O . LYS A 1 128 ? 7.288 14.365 -9.031 1.00 89.50 128 LYS A O 1
ATOM 1002 N N . GLU A 1 129 ? 8.298 16.326 -9.428 1.00 87.31 129 GLU A N 1
ATOM 1003 C CA . GLU A 1 129 ? 9.672 15.838 -9.568 1.00 87.31 129 GLU A CA 1
ATOM 1004 C C . GLU A 1 129 ? 10.244 15.324 -8.242 1.00 87.31 129 GLU A C 1
ATOM 1006 O O . GLU A 1 129 ? 11.182 14.536 -8.240 1.00 87.31 129 GLU A O 1
ATOM 1011 N N . LYS A 1 130 ? 9.673 15.760 -7.114 1.00 88.62 130 LYS A N 1
ATOM 1012 C CA . LYS A 1 130 ? 10.059 15.341 -5.761 1.00 88.62 130 LYS A CA 1
ATOM 1013 C C . LYS A 1 130 ? 9.118 14.285 -5.180 1.00 88.62 130 LYS A C 1
ATOM 1015 O O . LYS A 1 130 ? 9.257 13.916 -4.016 1.00 88.62 130 LYS A O 1
ATOM 1020 N N . MET A 1 131 ? 8.133 13.823 -5.951 1.00 89.12 131 MET A N 1
ATOM 1021 C CA . MET A 1 131 ? 7.118 12.906 -5.450 1.00 89.12 131 MET A CA 1
ATOM 1022 C C . MET A 1 131 ? 7.704 11.513 -5.198 1.00 89.12 131 MET A C 1
ATOM 1024 O O . MET A 1 131 ? 8.176 10.845 -6.114 1.00 89.12 131 MET A O 1
ATOM 1028 N N . SER A 1 132 ? 7.613 11.050 -3.953 1.00 86.44 132 SER A N 1
ATOM 1029 C CA . SER A 1 132 ? 8.034 9.713 -3.529 1.00 86.44 132 SER A CA 1
ATOM 1030 C C . SER A 1 132 ? 7.229 9.249 -2.311 1.00 86.44 132 SER A C 1
ATOM 1032 O O . SER A 1 132 ? 6.567 10.049 -1.646 1.00 86.44 132 SER A O 1
ATOM 1034 N N . ILE A 1 133 ? 7.295 7.955 -1.973 1.00 87.00 133 ILE A N 1
ATOM 1035 C CA . ILE A 1 133 ? 6.691 7.431 -0.732 1.00 87.00 133 ILE A CA 1
ATOM 1036 C C . ILE A 1 133 ? 7.252 8.165 0.493 1.00 87.00 133 ILE A C 1
ATOM 1038 O O . ILE A 1 133 ? 6.501 8.485 1.415 1.00 87.00 133 ILE A O 1
ATOM 1042 N N . GLN A 1 134 ? 8.554 8.457 0.487 1.00 87.12 134 GLN A N 1
ATOM 1043 C CA . GLN A 1 134 ? 9.220 9.170 1.570 1.00 87.12 134 GLN A CA 1
ATOM 1044 C C . GLN A 1 134 ? 8.709 10.611 1.690 1.00 87.12 134 GLN A C 1
ATOM 1046 O O . GLN A 1 134 ? 8.344 11.031 2.785 1.00 87.12 134 GLN A O 1
ATOM 1051 N N . ALA A 1 135 ? 8.553 11.321 0.569 1.00 92.19 135 ALA A N 1
ATOM 1052 C CA . ALA A 1 135 ? 7.984 12.668 0.559 1.00 92.19 135 ALA A CA 1
ATOM 1053 C C . ALA A 1 135 ? 6.538 12.687 1.096 1.00 92.19 135 ALA A C 1
ATOM 1055 O O . ALA A 1 135 ? 6.169 13.574 1.863 1.00 92.19 135 ALA A O 1
ATOM 1056 N N . ILE A 1 136 ? 5.724 11.674 0.765 1.00 93.19 136 ILE A N 1
ATOM 1057 C CA . ILE A 1 136 ? 4.363 11.531 1.314 1.00 93.19 136 ILE A CA 1
ATOM 1058 C C . ILE A 1 136 ? 4.406 11.293 2.833 1.00 93.19 136 ILE A C 1
ATOM 1060 O O . ILE A 1 136 ? 3.633 11.910 3.569 1.00 93.19 136 ILE A O 1
ATOM 1064 N N . ARG A 1 137 ? 5.302 10.422 3.324 1.00 93.00 137 ARG A N 1
ATOM 1065 C CA . ARG A 1 137 ? 5.484 10.172 4.769 1.00 93.00 137 ARG A CA 1
ATOM 1066 C C . ARG A 1 137 ? 5.879 11.447 5.509 1.00 93.00 137 ARG A C 1
ATOM 1068 O O . ARG A 1 137 ? 5.306 11.749 6.554 1.00 93.00 137 ARG A O 1
ATOM 1075 N N . GLU A 1 138 ? 6.832 12.194 4.964 1.00 94.94 138 GLU A N 1
ATOM 1076 C CA . GLU A 1 138 ? 7.300 13.462 5.525 1.00 94.94 138 GLU A CA 1
ATOM 1077 C C . GLU A 1 138 ? 6.190 14.505 5.561 1.00 94.94 138 GLU A C 1
ATOM 1079 O O . GLU A 1 138 ? 5.983 15.141 6.595 1.00 94.94 138 GLU A O 1
ATOM 1084 N N . TRP A 1 139 ? 5.410 14.618 4.485 1.00 97.25 139 TRP A N 1
ATOM 1085 C CA . TRP A 1 139 ? 4.268 15.524 4.443 1.00 97.25 139 TRP A CA 1
ATOM 1086 C C . TRP A 1 139 ? 3.212 15.163 5.491 1.00 97.25 139 TRP A C 1
ATOM 1088 O O . TRP A 1 139 ? 2.748 16.046 6.211 1.00 97.25 139 TRP A O 1
ATOM 1098 N N . VAL A 1 140 ? 2.867 13.877 5.643 1.00 96.38 140 VAL A N 1
ATOM 1099 C CA . VAL A 1 140 ? 1.913 13.413 6.669 1.00 96.38 140 VAL A CA 1
ATOM 1100 C C . VAL A 1 140 ? 2.429 13.710 8.075 1.00 96.38 140 VAL A C 1
ATOM 1102 O O . VAL A 1 140 ? 1.673 14.198 8.914 1.00 96.38 140 VAL A O 1
ATOM 1105 N N . LYS A 1 141 ? 3.720 13.467 8.326 1.00 94.56 141 LYS A N 1
ATOM 1106 C CA . LYS A 1 141 ? 4.366 13.764 9.609 1.00 94.56 141 LYS A CA 1
ATOM 1107 C C . LYS A 1 141 ? 4.350 15.262 9.924 1.00 94.56 141 LYS A C 1
ATOM 1109 O O . LYS A 1 141 ? 4.151 15.631 11.078 1.00 94.56 141 LYS A O 1
ATOM 1114 N N . ALA A 1 142 ? 4.541 16.113 8.917 1.00 97.12 142 ALA A N 1
ATOM 1115 C CA . ALA A 1 142 ? 4.487 17.566 9.058 1.00 97.12 142 ALA A CA 1
ATOM 1116 C C . ALA A 1 142 ? 3.049 18.113 9.179 1.00 97.12 142 ALA A C 1
ATOM 1118 O O . ALA A 1 142 ? 2.853 19.182 9.752 1.00 97.12 142 ALA A O 1
ATOM 1119 N N . ASN A 1 143 ? 2.042 17.384 8.684 1.00 97.12 143 ASN A N 1
ATOM 1120 C CA . ASN A 1 143 ? 0.645 17.826 8.609 1.00 97.12 143 ASN A CA 1
ATOM 1121 C C . ASN A 1 143 ? -0.338 16.827 9.265 1.00 97.12 143 ASN A C 1
ATOM 1123 O O . ASN A 1 143 ? -1.292 16.383 8.612 1.00 97.12 143 ASN A O 1
ATOM 1127 N N . PRO A 1 144 ? -0.179 16.478 10.557 1.00 95.19 144 PRO A N 1
ATOM 1128 C CA . PRO A 1 144 ? -0.961 15.409 11.188 1.00 95.19 144 PRO A CA 1
ATOM 1129 C C . PRO A 1 144 ? -2.476 15.671 11.189 1.00 95.19 144 PRO A C 1
ATOM 1131 O O . PRO A 1 144 ? -3.258 14.737 11.034 1.00 95.19 144 PRO A O 1
ATOM 1134 N N . SER A 1 145 ? -2.911 16.933 11.289 1.00 96.88 145 SER A N 1
ATOM 1135 C CA . SER A 1 145 ? -4.335 17.307 11.255 1.00 96.88 145 SER A CA 1
ATOM 1136 C C . SER A 1 145 ? -4.982 17.174 9.871 1.00 96.88 145 SER A C 1
ATOM 1138 O O . SER A 1 145 ? -6.201 17.062 9.774 1.00 96.88 145 SER A O 1
ATOM 1140 N N . ARG A 1 146 ? -4.184 17.179 8.795 1.00 97.25 146 ARG A N 1
ATOM 1141 C CA . ARG A 1 146 ? -4.653 17.087 7.399 1.00 97.25 146 ARG A CA 1
ATOM 1142 C C . ARG A 1 146 ? -4.483 15.687 6.813 1.00 97.25 146 ARG A C 1
ATOM 1144 O O . ARG A 1 146 ? -5.091 15.378 5.789 1.00 97.25 146 ARG A O 1
ATOM 1151 N N . ALA A 1 147 ? -3.678 14.844 7.458 1.00 96.06 147 ALA A N 1
ATOM 1152 C CA . ALA A 1 147 ? -3.327 13.512 6.984 1.00 96.06 147 ALA A CA 1
ATOM 1153 C C . ALA A 1 147 ? -4.556 12.641 6.703 1.00 96.06 147 ALA A C 1
ATOM 1155 O O . ALA A 1 147 ? -4.678 12.093 5.608 1.00 96.06 147 ALA A O 1
ATOM 1156 N N . GLN A 1 148 ? -5.497 12.562 7.649 1.00 97.38 148 GLN A N 1
ATOM 1157 C CA . GLN A 1 148 ? -6.698 11.746 7.476 1.00 97.38 148 GLN A CA 1
ATOM 1158 C C . GLN A 1 148 ? -7.532 12.218 6.275 1.00 97.38 148 GLN A C 1
ATOM 1160 O O . GLN A 1 148 ? -7.827 11.414 5.393 1.00 97.38 148 GLN A O 1
ATOM 1165 N N . GLY A 1 149 ? -7.822 13.521 6.178 1.00 97.94 149 GLY A N 1
ATOM 1166 C CA . GLY A 1 149 ? -8.597 14.081 5.065 1.00 97.94 149 GLY A CA 1
ATOM 1167 C C . GLY A 1 149 ? -7.932 13.878 3.698 1.00 97.94 149 GLY A C 1
ATOM 1168 O O . GLY A 1 149 ? -8.612 13.599 2.711 1.00 97.94 149 GLY A O 1
ATOM 1169 N N . LEU A 1 150 ? -6.596 13.937 3.626 1.00 97.88 150 LEU A N 1
ATOM 1170 C CA . LEU A 1 150 ? -5.862 13.589 2.408 1.00 97.88 150 LEU A CA 1
ATOM 1171 C C . LEU A 1 150 ? -6.064 12.115 2.033 1.00 97.88 150 LEU A C 1
ATOM 1173 O O . LEU A 1 150 ? -6.359 11.809 0.877 1.00 97.88 150 LEU A O 1
ATOM 1177 N N . LEU A 1 151 ? -5.896 11.196 2.989 1.00 97.69 151 LEU A N 1
ATOM 1178 C CA . LEU A 1 151 ? -6.020 9.762 2.728 1.00 97.69 151 LEU A CA 1
ATOM 1179 C C . LEU A 1 151 ? -7.450 9.383 2.336 1.00 97.69 151 LEU A C 1
ATOM 1181 O O . LEU A 1 151 ? -7.611 8.516 1.479 1.00 97.69 151 LEU A O 1
ATOM 1185 N N . GLU A 1 152 ? -8.464 10.029 2.915 1.00 98.38 152 GLU A N 1
ATOM 1186 C CA . GLU A 1 152 ? -9.891 9.815 2.636 1.00 98.38 152 GLU A CA 1
ATOM 1187 C C . GLU A 1 152 ? -10.316 10.215 1.218 1.00 98.38 152 GLU A C 1
ATOM 1189 O O . GLU A 1 152 ? -11.251 9.619 0.679 1.00 98.38 152 GLU A O 1
ATOM 1194 N N . ARG A 1 153 ? -9.592 11.131 0.555 1.00 97.94 153 ARG A N 1
ATOM 1195 C CA . ARG A 1 153 ? -9.795 11.436 -0.879 1.00 97.94 153 ARG A CA 1
ATOM 1196 C C . ARG A 1 153 ? -9.528 10.233 -1.784 1.00 97.94 153 ARG A C 1
ATOM 1198 O O . ARG A 1 153 ? -9.946 10.236 -2.939 1.00 97.94 153 ARG A O 1
ATOM 1205 N N . ASN A 1 154 ? -8.853 9.201 -1.276 1.00 97.81 154 ASN A N 1
ATOM 1206 C CA . ASN A 1 154 ? -8.818 7.890 -1.901 1.00 97.81 154 ASN A CA 1
ATOM 1207 C C . ASN A 1 154 ? -9.884 6.970 -1.285 1.00 97.81 154 ASN A C 1
ATOM 1209 O O . ASN A 1 154 ? -9.643 6.384 -0.226 1.00 97.81 154 ASN A O 1
ATOM 1213 N N . PRO A 1 155 ? -11.039 6.773 -1.951 1.00 98.06 155 PRO A N 1
ATOM 1214 C CA . PRO A 1 155 ? -12.107 5.950 -1.400 1.00 98.06 155 PRO A CA 1
ATOM 1215 C C . PRO A 1 155 ? -11.766 4.455 -1.392 1.00 98.06 155 PRO A C 1
ATOM 1217 O O . PRO A 1 155 ? -12.438 3.703 -0.688 1.00 98.06 155 PRO A O 1
ATOM 1220 N N . SER A 1 156 ? -10.751 4.006 -2.142 1.00 97.62 156 SER A N 1
ATOM 1221 C CA . SER A 1 15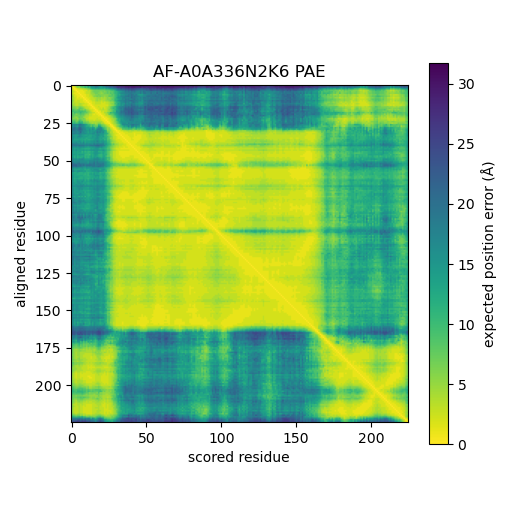6 ? -10.326 2.602 -2.189 1.00 97.62 156 SER A CA 1
ATOM 1222 C C . SER A 1 156 ? -9.710 2.143 -0.862 1.00 97.62 156 SER A C 1
ATOM 1224 O O . SER A 1 156 ? -8.985 2.885 -0.194 1.00 97.62 156 SER A O 1
ATOM 1226 N N . TYR A 1 157 ? -9.982 0.900 -0.471 1.00 98.00 157 TYR A N 1
ATOM 1227 C CA . TYR A 1 157 ? -9.448 0.277 0.739 1.00 98.00 157 TYR A CA 1
ATOM 1228 C C . TYR A 1 157 ? -9.128 -1.194 0.474 1.00 98.00 157 TYR A C 1
ATOM 1230 O O . TYR A 1 157 ? -9.942 -1.909 -0.122 1.00 98.00 157 TYR A O 1
ATOM 1238 N N . VAL A 1 158 ? -7.949 -1.630 0.920 1.00 96.25 158 VAL A N 1
ATOM 1239 C CA . VAL A 1 158 ? -7.442 -2.998 0.767 1.00 96.25 158 VAL A CA 1
ATOM 1240 C C . VAL A 1 158 ? -7.585 -3.749 2.086 1.00 96.25 158 VAL A C 1
ATOM 1242 O O . VAL A 1 158 ? -7.276 -3.220 3.150 1.00 96.25 158 VAL A O 1
ATOM 1245 N N . PHE A 1 159 ? -8.053 -4.988 1.994 1.00 97.62 159 PHE A N 1
ATOM 1246 C CA . PHE A 1 159 ? -8.205 -5.917 3.104 1.00 97.62 159 PHE A CA 1
ATOM 1247 C C . PHE A 1 159 ? -7.166 -7.027 3.013 1.00 97.62 159 PHE A C 1
ATOM 1249 O O . PHE A 1 159 ? -6.768 -7.426 1.913 1.00 97.62 159 PHE A O 1
ATOM 1256 N N . PHE A 1 160 ? -6.787 -7.571 4.165 1.00 95.69 160 PHE A N 1
ATOM 1257 C CA . PHE A 1 160 ? -5.697 -8.536 4.277 1.00 95.69 160 PHE A CA 1
ATOM 1258 C C . PHE A 1 160 ? -6.149 -9.855 4.897 1.00 95.69 160 PHE A C 1
ATOM 1260 O O . PHE A 1 160 ? -7.273 -10.007 5.372 1.00 95.69 160 PHE A O 1
ATOM 1267 N N . LYS A 1 161 ? -5.252 -10.832 4.880 1.00 93.06 161 LYS A N 1
ATOM 1268 C CA . LYS A 1 161 ? -5.341 -12.067 5.657 1.00 93.06 161 LYS A CA 1
ATOM 1269 C C . LYS A 1 161 ? -3.957 -12.415 6.187 1.00 93.06 161 LYS A C 1
ATOM 1271 O O . LYS A 1 161 ? -2.963 -12.165 5.506 1.00 93.06 161 LYS A O 1
ATOM 1276 N N . ASN A 1 162 ? -3.900 -13.015 7.373 1.00 89.31 162 ASN A N 1
ATOM 1277 C CA . ASN A 1 162 ? -2.662 -13.616 7.854 1.00 89.31 162 ASN A CA 1
ATOM 1278 C C . ASN A 1 162 ? -2.347 -14.849 6.990 1.00 89.31 162 ASN A C 1
ATOM 1280 O O . ASN A 1 162 ? -3.203 -15.725 6.836 1.00 89.31 162 ASN A O 1
ATOM 1284 N N . ASP A 1 163 ? -1.153 -14.900 6.408 1.00 83.50 163 ASP A N 1
ATOM 1285 C CA . ASP A 1 163 ? -0.627 -16.071 5.710 1.00 83.50 163 ASP A CA 1
ATOM 1286 C C . ASP A 1 163 ? 0.573 -16.617 6.508 1.00 83.50 163 ASP A C 1
ATOM 1288 O O . ASP A 1 163 ? 1.695 -16.116 6.376 1.00 83.50 163 ASP A O 1
ATOM 1292 N N . PRO A 1 164 ? 0.355 -17.648 7.349 1.00 75.19 164 PRO A N 1
ATOM 1293 C CA . PRO A 1 164 ? 1.367 -18.153 8.276 1.00 75.19 164 PRO A CA 1
ATOM 1294 C C . PRO A 1 164 ? 2.548 -18.823 7.567 1.00 75.19 164 PRO A C 1
ATOM 1296 O O . PRO A 1 164 ? 3.573 -19.081 8.191 1.00 75.19 164 PRO A O 1
ATOM 1299 N N . TYR A 1 165 ? 2.430 -19.110 6.268 1.00 69.88 165 TYR A N 1
ATOM 1300 C CA . TYR A 1 165 ? 3.508 -19.712 5.491 1.00 69.88 165 TYR A CA 1
ATOM 1301 C C . TYR A 1 165 ? 4.500 -18.675 4.957 1.00 69.88 165 TYR A C 1
ATOM 1303 O O . TYR A 1 165 ? 5.523 -19.066 4.397 1.00 69.88 165 TYR A O 1
ATOM 1311 N N . GLY A 1 166 ? 4.215 -17.373 5.111 1.00 58.25 166 GLY A N 1
ATOM 1312 C CA . GLY A 1 166 ? 5.183 -16.283 4.949 1.00 58.25 166 GLY A CA 1
ATOM 1313 C C . GLY A 1 166 ? 5.763 -16.094 3.547 1.00 58.25 166 GLY A C 1
ATOM 1314 O O . GLY A 1 166 ? 6.648 -15.267 3.356 1.00 58.25 166 GLY A O 1
ATOM 1315 N N . LYS A 1 167 ? 5.305 -16.854 2.550 1.00 60.94 167 LYS A N 1
ATOM 1316 C CA . LYS A 1 167 ? 5.776 -16.700 1.175 1.00 60.94 167 LYS A CA 1
ATOM 1317 C C . LYS A 1 167 ? 4.930 -15.627 0.512 1.00 60.94 167 LYS A C 1
ATOM 1319 O O . LYS A 1 167 ? 3.755 -15.873 0.254 1.00 60.94 167 LYS A O 1
ATOM 1324 N N . VAL A 1 168 ? 5.531 -14.469 0.229 1.00 62.50 168 VAL A N 1
ATOM 1325 C CA . VAL A 1 168 ? 4.920 -13.431 -0.611 1.00 62.50 168 VAL A CA 1
ATOM 1326 C C . VAL A 1 168 ? 4.495 -14.097 -1.910 1.00 62.50 168 VAL A C 1
ATOM 1328 O O . VAL A 1 168 ? 5.352 -14.542 -2.658 1.00 62.50 168 VAL A O 1
ATOM 1331 N N . LYS A 1 169 ? 3.197 -14.266 -2.156 1.00 66.88 169 LYS A N 1
ATOM 1332 C CA . LYS A 1 169 ? 2.701 -14.900 -3.382 1.00 66.88 169 LYS A CA 1
ATOM 1333 C C . LYS A 1 169 ? 2.156 -13.819 -4.289 1.00 66.88 169 LYS A C 1
ATOM 1335 O O . LYS A 1 169 ? 1.284 -13.063 -3.868 1.00 66.88 169 LYS A O 1
ATOM 1340 N N . GLY A 1 170 ? 2.636 -13.784 -5.527 1.00 62.00 170 GLY A N 1
ATOM 1341 C CA . GLY A 1 170 ? 2.017 -12.955 -6.554 1.00 62.00 170 GLY A CA 1
ATOM 1342 C C . GLY A 1 170 ? 0.652 -13.514 -6.948 1.00 62.00 170 GLY A C 1
ATOM 1343 O O . GLY A 1 170 ? 0.264 -14.618 -6.546 1.00 62.00 170 GLY A O 1
ATOM 1344 N N . ALA A 1 171 ? -0.072 -12.798 -7.800 1.00 64.31 171 ALA A N 1
ATOM 1345 C CA . ALA A 1 171 ? -1.362 -13.230 -8.328 1.00 64.31 171 ALA A CA 1
ATOM 1346 C C . ALA A 1 171 ? -1.327 -14.569 -9.098 1.00 64.31 171 ALA A C 1
ATOM 1348 O O . ALA A 1 171 ? -2.388 -15.124 -9.383 1.00 64.31 171 ALA A O 1
ATOM 1349 N N . ALA A 1 172 ? -0.145 -15.098 -9.434 1.00 59.91 172 ALA A N 1
ATOM 1350 C CA . ALA A 1 172 ? 0.039 -16.452 -9.964 1.00 59.91 172 ALA A CA 1
ATOM 1351 C C . ALA A 1 172 ? 0.026 -17.562 -8.885 1.00 59.91 172 ALA A C 1
ATOM 1353 O O . ALA A 1 172 ? 0.119 -18.740 -9.216 1.00 59.91 172 ALA A O 1
ATOM 1354 N N . GLY A 1 173 ? -0.050 -17.217 -7.594 1.00 64.88 173 GLY A N 1
ATOM 1355 C CA . GLY A 1 173 ? -0.000 -18.167 -6.474 1.00 64.88 173 GLY A CA 1
ATOM 1356 C C . GLY A 1 173 ? 1.401 -18.710 -6.158 1.00 64.88 173 GLY A C 1
ATOM 1357 O O . GLY A 1 173 ? 1.546 -19.553 -5.270 1.00 64.88 173 GLY A O 1
ATOM 1358 N N . VAL A 1 174 ? 2.427 -18.217 -6.856 1.00 74.06 174 VAL A N 1
ATOM 1359 C CA . VAL A 1 174 ? 3.831 -18.625 -6.717 1.00 74.06 174 VAL A CA 1
ATOM 1360 C C . VAL A 1 174 ? 4.567 -17.661 -5.777 1.00 74.06 174 VAL A C 1
ATOM 1362 O O . VAL A 1 174 ? 4.349 -16.450 -5.878 1.00 74.06 174 VAL A O 1
ATOM 1365 N N . PRO A 1 175 ? 5.432 -18.163 -4.872 1.00 74.56 175 PRO A N 1
ATOM 1366 C CA . PRO A 1 175 ? 6.321 -17.327 -4.071 1.00 74.56 175 PRO A CA 1
ATOM 1367 C C . PRO A 1 175 ? 7.176 -16.392 -4.934 1.00 74.56 175 PRO A C 1
ATOM 1369 O O . PRO A 1 175 ? 7.863 -16.847 -5.846 1.00 74.56 175 PRO A O 1
ATOM 1372 N N . LEU A 1 176 ? 7.152 -15.102 -4.622 1.00 76.94 176 LEU A N 1
ATOM 1373 C CA . LEU A 1 176 ? 7.959 -14.069 -5.249 1.00 76.94 176 LEU A CA 1
ATOM 1374 C C . LEU A 1 176 ? 9.365 -14.104 -4.658 1.00 76.94 176 LEU A C 1
ATOM 1376 O O . LEU A 1 176 ? 9.548 -14.138 -3.439 1.00 76.94 176 LEU A O 1
ATOM 1380 N N . VAL A 1 177 ? 10.356 -14.094 -5.539 1.00 81.62 177 VAL A N 1
ATOM 1381 C CA . VAL A 1 177 ? 11.769 -14.039 -5.178 1.00 81.62 177 VAL A CA 1
ATOM 1382 C C . VAL A 1 177 ? 12.257 -12.609 -5.422 1.00 81.62 177 VAL A C 1
ATOM 1384 O O . VAL A 1 177 ? 12.073 -12.099 -6.534 1.00 81.62 177 VAL A O 1
ATOM 1387 N N . PRO A 1 178 ? 12.867 -11.943 -4.420 1.00 79.06 178 PRO A N 1
ATOM 1388 C CA . PRO A 1 178 ? 13.406 -10.597 -4.587 1.00 79.06 178 PRO A CA 1
ATOM 1389 C C . PRO A 1 178 ? 14.314 -10.506 -5.815 1.00 79.06 178 PRO A C 1
ATOM 1391 O O . PRO A 1 178 ? 15.156 -11.376 -6.021 1.00 79.06 178 PRO A O 1
ATOM 1394 N N . MET A 1 179 ? 14.125 -9.466 -6.631 1.00 83.81 179 MET A N 1
ATOM 1395 C CA . MET A 1 179 ? 14.887 -9.220 -7.868 1.00 83.81 179 MET A CA 1
ATOM 1396 C C . MET A 1 179 ? 14.803 -10.321 -8.942 1.00 83.81 179 MET A C 1
ATOM 1398 O O . MET A 1 179 ? 15.492 -10.238 -9.952 1.00 83.81 179 MET A O 1
ATOM 1402 N N . ALA A 1 180 ? 13.931 -11.317 -8.777 1.00 89.44 180 ALA A N 1
ATOM 1403 C CA . ALA A 1 180 ? 13.685 -12.373 -9.761 1.00 89.44 180 ALA A CA 1
ATOM 1404 C C . ALA A 1 180 ? 12.189 -12.526 -10.094 1.00 89.44 180 ALA A C 1
ATOM 1406 O O . ALA A 1 180 ? 11.775 -13.465 -10.774 1.00 89.44 180 ALA A O 1
ATOM 1407 N N . SER A 1 181 ? 11.342 -11.613 -9.616 1.00 87.69 181 SER A N 1
ATOM 1408 C CA . SER A 1 181 ? 9.898 -11.625 -9.859 1.00 87.69 181 SER A CA 1
ATOM 1409 C C . SER A 1 181 ? 9.382 -10.219 -10.139 1.00 87.69 181 SER A C 1
ATOM 1411 O O . SER A 1 181 ? 9.791 -9.274 -9.468 1.00 87.69 181 SER A O 1
ATOM 1413 N N . VAL A 1 182 ? 8.466 -10.082 -11.104 1.00 88.25 182 VAL A N 1
ATOM 1414 C CA . VAL A 1 182 ? 7.866 -8.787 -11.470 1.00 88.25 182 VAL A CA 1
ATOM 1415 C C . VAL A 1 182 ? 6.345 -8.840 -11.511 1.00 88.25 182 VAL A C 1
ATOM 1417 O O . VAL A 1 182 ? 5.744 -9.878 -11.816 1.00 88.25 182 VAL A O 1
ATOM 1420 N N . ALA A 1 183 ? 5.743 -7.682 -11.244 1.00 84.00 183 ALA A N 1
ATOM 1421 C CA . ALA A 1 183 ? 4.356 -7.406 -11.573 1.00 84.00 183 ALA A CA 1
ATOM 1422 C C . ALA A 1 183 ? 4.262 -6.877 -13.014 1.00 84.00 183 ALA A C 1
ATOM 1424 O O . ALA A 1 183 ? 5.102 -6.083 -13.433 1.00 84.00 183 ALA A O 1
ATOM 1425 N N . SER A 1 184 ? 3.264 -7.316 -13.783 1.00 85.62 184 SER A N 1
ATOM 1426 C CA . SER A 1 184 ? 3.099 -6.897 -15.184 1.00 85.62 184 SER A CA 1
ATOM 1427 C C . SER A 1 184 ? 1.634 -6.829 -15.623 1.00 85.62 184 SER A C 1
ATOM 1429 O O . SER A 1 184 ? 0.755 -7.418 -14.985 1.00 85.62 184 SER A O 1
ATOM 1431 N N . ASP A 1 185 ? 1.373 -6.109 -16.717 1.00 83.38 185 ASP A N 1
ATOM 1432 C CA . ASP A 1 185 ? 0.092 -6.156 -17.421 1.00 83.38 185 ASP A CA 1
ATOM 1433 C C . ASP A 1 185 ? -0.000 -7.458 -18.228 1.00 83.38 185 ASP A C 1
ATOM 1435 O O . ASP A 1 185 ? 0.739 -7.663 -19.193 1.00 83.38 185 ASP A O 1
ATOM 1439 N N . ARG A 1 186 ? -0.949 -8.322 -17.851 1.00 82.69 186 ARG A N 1
ATOM 1440 C CA . ARG A 1 186 ? -1.175 -9.638 -18.472 1.00 82.69 186 ARG A CA 1
ATOM 1441 C C . ARG A 1 186 ? -1.538 -9.574 -19.952 1.00 82.69 186 ARG A C 1
ATOM 1443 O O . ARG A 1 186 ? -1.372 -10.579 -20.639 1.00 82.69 186 ARG A O 1
ATOM 1450 N N . SER A 1 187 ? -2.068 -8.447 -20.426 1.00 83.06 187 SER A N 1
ATOM 1451 C CA . SER A 1 187 ? -2.398 -8.258 -21.840 1.00 83.06 187 SER A CA 1
ATOM 1452 C C . SER A 1 187 ? -1.154 -8.072 -22.714 1.00 83.06 187 SER A C 1
ATOM 1454 O O . SER A 1 187 ? -1.207 -8.351 -23.909 1.00 83.06 187 SER A O 1
ATOM 1456 N N . VAL A 1 188 ? -0.034 -7.655 -22.111 1.00 86.00 188 VAL A N 1
ATOM 1457 C CA . VAL A 1 188 ? 1.242 -7.405 -22.794 1.00 86.00 188 VAL A CA 1
ATOM 1458 C C . VAL A 1 188 ? 2.278 -8.472 -22.441 1.00 86.00 188 VAL A C 1
ATOM 1460 O O . VAL A 1 188 ? 2.904 -9.038 -23.334 1.00 86.00 188 VAL A O 1
ATOM 1463 N N . ILE A 1 189 ? 2.454 -8.764 -21.149 1.00 89.50 189 ILE A N 1
ATOM 1464 C CA . ILE A 1 189 ? 3.389 -9.766 -20.628 1.00 89.50 189 ILE A CA 1
ATOM 1465 C C . ILE A 1 189 ? 2.579 -10.827 -19.868 1.00 89.50 189 ILE A C 1
ATOM 1467 O O . ILE A 1 189 ? 2.156 -10.598 -18.732 1.00 89.50 189 ILE A O 1
ATOM 1471 N N . PRO A 1 190 ? 2.345 -12.008 -20.464 1.00 90.25 190 PRO A N 1
ATOM 1472 C CA . PRO A 1 190 ? 1.638 -13.091 -19.790 1.00 90.25 190 PRO A CA 1
ATOM 1473 C C . PRO A 1 190 ? 2.355 -13.563 -18.515 1.00 90.25 190 PRO A C 1
ATOM 1475 O O . PRO A 1 190 ? 3.585 -13.537 -18.427 1.00 90.25 190 PRO A O 1
ATOM 1478 N N . MET A 1 191 ? 1.588 -14.068 -17.543 1.00 89.06 191 MET A N 1
ATOM 1479 C CA . MET A 1 191 ? 2.145 -14.707 -16.340 1.00 89.06 191 MET A CA 1
ATOM 1480 C C . MET A 1 191 ? 3.055 -15.886 -16.724 1.00 89.06 191 MET A C 1
ATOM 1482 O O . MET A 1 191 ? 2.727 -16.657 -17.623 1.00 89.06 191 MET A O 1
ATOM 1486 N N . GLY A 1 192 ? 4.175 -16.042 -16.023 1.00 89.81 192 GLY A N 1
ATOM 1487 C CA . GLY A 1 192 ? 5.200 -17.053 -16.290 1.00 89.81 192 GLY A CA 1
ATOM 1488 C C . GLY A 1 192 ? 6.238 -16.646 -17.340 1.00 89.81 192 GLY A C 1
ATOM 1489 O O . GLY A 1 192 ? 7.196 -17.388 -17.542 1.00 89.81 192 GLY A O 1
ATOM 1490 N N . SER A 1 193 ? 6.095 -15.480 -17.983 1.00 93.50 193 SER A N 1
ATOM 1491 C CA . SER A 1 193 ? 7.088 -14.997 -18.952 1.00 93.50 193 SER A CA 1
ATOM 1492 C C . SER A 1 193 ? 8.442 -14.777 -18.284 1.00 93.50 193 SER A C 1
ATOM 1494 O O . SER A 1 193 ? 8.513 -14.174 -17.211 1.00 93.50 193 SER A O 1
ATOM 1496 N N . VAL A 1 194 ? 9.509 -15.237 -18.939 1.00 94.12 194 VAL A N 1
ATOM 1497 C CA . VAL A 1 194 ? 10.895 -15.015 -18.513 1.00 94.12 194 VAL A CA 1
ATOM 1498 C C . VAL A 1 194 ? 11.397 -13.720 -19.135 1.00 94.12 194 VAL A C 1
ATOM 1500 O O . VAL A 1 194 ? 11.318 -13.529 -20.348 1.00 94.12 194 VAL A O 1
ATOM 1503 N N . LEU A 1 195 ? 11.909 -12.831 -18.296 1.00 93.94 195 LEU A N 1
ATOM 1504 C CA . LEU A 1 195 ? 12.338 -11.492 -18.662 1.00 93.94 195 LEU A CA 1
ATOM 1505 C C . LEU A 1 195 ? 13.813 -11.331 -18.322 1.00 93.94 195 LEU A C 1
ATOM 1507 O O . LEU A 1 195 ? 14.235 -11.625 -17.206 1.00 93.94 195 LEU A O 1
ATOM 1511 N N . LEU A 1 196 ? 14.582 -10.830 -19.280 1.00 93.81 196 LEU A N 1
ATOM 1512 C CA . LEU A 1 196 ? 15.930 -10.340 -19.039 1.00 93.81 196 LEU A CA 1
ATOM 1513 C C . LEU A 1 196 ? 15.852 -8.813 -18.959 1.00 93.81 196 LEU A C 1
ATOM 1515 O O . LEU A 1 196 ? 15.450 -8.172 -19.928 1.00 93.81 196 LEU A O 1
ATOM 1519 N N . VAL A 1 197 ? 16.167 -8.251 -17.796 1.00 91.50 197 VAL A N 1
ATOM 1520 C CA . VAL A 1 197 ? 15.842 -6.864 -17.446 1.00 91.50 197 VAL A CA 1
ATOM 1521 C C . VAL A 1 197 ? 17.099 -6.129 -16.997 1.00 91.50 197 VAL A C 1
ATOM 1523 O O . VAL A 1 197 ? 17.747 -6.550 -16.042 1.00 91.50 197 VAL A O 1
ATOM 1526 N N . GLU A 1 198 ? 17.434 -5.014 -17.648 1.00 90.81 198 GLU A N 1
ATOM 1527 C CA . GLU A 1 198 ? 18.431 -4.070 -17.130 1.00 90.81 198 GLU A CA 1
ATOM 1528 C C . GLU A 1 198 ? 17.769 -3.119 -16.134 1.00 90.81 198 GLU A C 1
ATOM 1530 O O . GLU A 1 198 ? 17.014 -2.224 -16.504 1.00 90.81 198 GLU A O 1
ATOM 1535 N N . VAL A 1 199 ? 18.037 -3.333 -14.848 1.00 89.00 199 VAL A N 1
ATOM 1536 C CA . VAL A 1 199 ? 17.443 -2.559 -13.758 1.00 89.00 199 VAL A CA 1
ATOM 1537 C C . VAL A 1 199 ? 18.351 -1.380 -13.406 1.00 89.00 199 VAL A C 1
ATOM 1539 O O . VAL A 1 199 ? 19.505 -1.615 -13.019 1.00 89.00 199 VAL A O 1
ATOM 1542 N N . PRO A 1 200 ? 17.863 -0.126 -13.482 1.00 86.25 200 PRO A N 1
ATOM 1543 C CA . PRO A 1 200 ? 18.626 1.030 -13.032 1.00 86.25 200 PRO A CA 1
ATOM 1544 C C . PRO A 1 200 ? 18.887 0.933 -11.527 1.00 86.25 200 PRO A C 1
ATOM 1546 O O . PRO A 1 200 ? 17.990 0.643 -10.738 1.00 86.25 200 PRO A O 1
ATOM 1549 N N . GLN A 1 201 ? 20.130 1.173 -11.127 1.00 86.25 201 GLN A N 1
ATOM 1550 C CA . GLN A 1 201 ? 20.530 1.176 -9.726 1.00 86.25 201 GLN A CA 1
ATOM 1551 C C . GLN A 1 201 ? 20.230 2.543 -9.105 1.00 86.25 201 GLN A C 1
ATOM 1553 O O . GLN A 1 201 ? 20.525 3.582 -9.700 1.00 86.25 201 GLN A O 1
ATOM 1558 N N . ILE A 1 202 ? 19.643 2.539 -7.911 1.00 79.62 202 ILE A N 1
ATOM 1559 C CA . ILE A 1 202 ? 19.333 3.744 -7.136 1.00 79.62 202 ILE A CA 1
ATOM 1560 C C . ILE A 1 202 ? 20.108 3.732 -5.819 1.00 79.62 202 ILE A C 1
ATOM 1562 O O . ILE A 1 202 ? 20.387 2.664 -5.275 1.00 79.62 202 ILE A O 1
ATOM 1566 N N . ASP A 1 203 ? 20.488 4.907 -5.326 1.00 77.38 203 ASP A N 1
ATOM 1567 C CA . ASP A 1 203 ? 21.094 5.057 -4.004 1.00 77.38 203 ASP A CA 1
ATOM 1568 C C . ASP A 1 203 ? 20.034 5.051 -2.883 1.00 77.38 203 ASP A C 1
ATOM 1570 O O . ASP A 1 203 ? 18.829 4.939 -3.124 1.00 77.38 203 ASP A O 1
ATOM 1574 N N . ASN A 1 204 ? 20.488 5.177 -1.633 1.00 70.56 204 ASN A N 1
ATOM 1575 C CA . ASN A 1 204 ? 19.613 5.197 -0.454 1.00 70.56 204 ASN A CA 1
ATOM 1576 C C . ASN A 1 204 ? 18.677 6.419 -0.401 1.00 70.56 204 ASN A C 1
ATOM 1578 O O . ASN A 1 204 ? 17.742 6.438 0.398 1.00 70.56 204 ASN A O 1
ATOM 1582 N N . GLU A 1 205 ? 18.926 7.433 -1.228 1.00 66.06 205 GLU A N 1
ATOM 1583 C CA . GLU A 1 205 ? 18.133 8.657 -1.343 1.00 66.06 205 GLU A CA 1
ATOM 1584 C C . GLU A 1 205 ? 17.143 8.575 -2.521 1.00 66.06 205 GLU A C 1
ATOM 1586 O O . GLU A 1 205 ? 16.321 9.472 -2.713 1.00 66.06 205 GLU A O 1
ATOM 1591 N N . GLY A 1 206 ? 17.170 7.474 -3.284 1.00 64.44 206 GLY A N 1
ATOM 1592 C CA . GLY A 1 206 ? 16.315 7.241 -4.443 1.00 64.44 206 GLY A CA 1
ATOM 1593 C C . GLY A 1 206 ? 16.830 7.876 -5.735 1.00 64.44 206 GLY A C 1
ATOM 1594 O O . GLY A 1 206 ? 16.097 7.894 -6.726 1.00 64.44 206 GLY A O 1
ATOM 1595 N N . ASN A 1 207 ? 18.067 8.379 -5.764 1.00 74.38 207 ASN A N 1
ATOM 1596 C CA . ASN A 1 207 ? 18.662 8.940 -6.972 1.00 74.38 207 ASN A CA 1
ATOM 1597 C C . ASN A 1 207 ? 19.270 7.836 -7.837 1.00 74.38 207 ASN A C 1
ATOM 1599 O O . ASN A 1 207 ? 19.906 6.904 -7.345 1.00 74.38 207 ASN A O 1
ATOM 1603 N N . TRP A 1 208 ? 19.125 7.965 -9.155 1.00 80.12 208 TRP A N 1
ATOM 1604 C CA . TRP A 1 208 ? 19.750 7.047 -10.102 1.00 80.12 208 TRP A CA 1
ATOM 1605 C C . TRP A 1 208 ? 21.278 7.184 -10.083 1.00 80.12 208 TRP A C 1
ATOM 1607 O O . TRP A 1 208 ? 21.824 8.264 -10.314 1.00 80.12 208 TRP A O 1
ATOM 1617 N N . THR A 1 209 ? 21.983 6.070 -9.886 1.00 86.69 209 THR A N 1
ATOM 1618 C CA . THR A 1 209 ? 23.452 6.032 -9.774 1.00 86.69 209 THR A CA 1
ATOM 1619 C C . THR A 1 209 ? 24.169 5.990 -11.125 1.00 86.69 209 THR A C 1
ATOM 1621 O O . THR A 1 209 ? 25.392 5.861 -11.174 1.00 86.69 209 THR A O 1
ATOM 1624 N N . LYS A 1 210 ? 23.427 6.088 -12.238 1.00 87.31 210 LYS A N 1
ATOM 1625 C CA . LYS A 1 210 ? 23.914 5.902 -13.621 1.00 87.31 210 LYS A CA 1
ATOM 1626 C C . LYS A 1 210 ? 24.394 4.489 -13.945 1.00 87.31 210 LYS A C 1
ATOM 1628 O O . LYS A 1 210 ? 24.960 4.262 -15.012 1.00 87.31 210 LYS A O 1
ATOM 1633 N N . GLN A 1 211 ? 24.156 3.537 -13.051 1.00 90.81 211 GLN A N 1
ATOM 1634 C CA . GLN A 1 211 ? 24.480 2.134 -13.261 1.00 90.81 211 GLN A CA 1
ATOM 1635 C C . GLN A 1 211 ? 23.211 1.335 -13.546 1.00 90.81 211 GLN A C 1
ATOM 1637 O O . GLN A 1 211 ? 22.118 1.690 -13.100 1.00 90.81 211 GLN A O 1
ATOM 1642 N N . HIS A 1 212 ? 23.378 0.241 -14.282 1.00 89.69 212 HIS A N 1
ATOM 1643 C CA . HIS A 1 212 ? 22.351 -0.769 -14.490 1.00 89.69 212 HIS A CA 1
ATOM 1644 C C . HIS A 1 212 ? 22.887 -2.120 -14.039 1.00 89.69 212 HIS A C 1
ATOM 1646 O O . HIS A 1 212 ? 24.090 -2.378 -14.104 1.00 89.69 212 HIS A O 1
ATOM 1652 N N . GLN A 1 213 ? 21.985 -2.987 -13.601 1.00 92.38 213 GLN A N 1
ATOM 1653 C CA . GLN A 1 213 ? 22.290 -4.377 -13.312 1.00 92.38 213 GLN A CA 1
ATOM 1654 C C .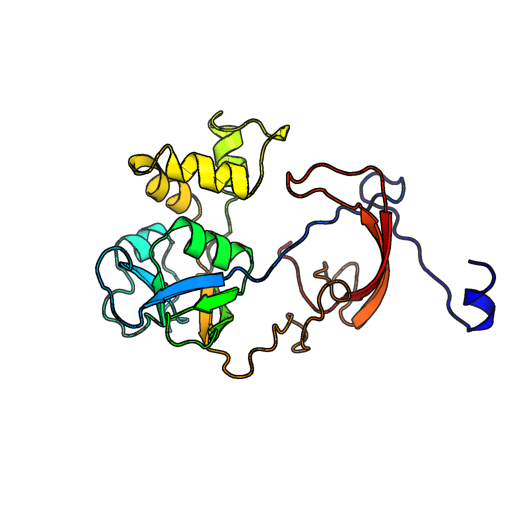 GLN A 1 213 ? 21.349 -5.265 -14.112 1.00 92.38 213 GLN A C 1
ATOM 1656 O O . GLN A 1 213 ? 20.142 -5.037 -14.128 1.00 92.38 213 GLN A O 1
ATOM 1661 N N . LEU A 1 214 ? 21.903 -6.275 -14.774 1.00 93.00 214 LEU A N 1
ATOM 1662 C CA . LEU A 1 214 ? 21.126 -7.235 -15.543 1.00 93.00 214 LEU A CA 1
ATOM 1663 C C . LEU A 1 214 ? 20.550 -8.307 -14.611 1.00 93.00 214 LEU A C 1
ATOM 1665 O O . LEU A 1 214 ? 21.291 -8.943 -13.862 1.00 93.00 214 LEU A O 1
ATOM 1669 N N . HIS A 1 215 ? 19.241 -8.525 -14.683 1.00 92.75 215 HIS A N 1
ATOM 1670 C CA . HIS A 1 215 ? 18.507 -9.498 -13.875 1.00 92.75 215 HIS A CA 1
ATOM 1671 C C . HIS A 1 215 ? 17.684 -10.431 -14.758 1.00 92.75 215 HIS A C 1
ATOM 1673 O O . HIS A 1 215 ? 17.119 -10.009 -15.767 1.00 92.75 215 HIS A O 1
ATOM 1679 N N . LEU A 1 216 ? 17.576 -11.695 -14.347 1.00 93.94 216 LEU A N 1
ATOM 1680 C CA . LEU A 1 216 ? 16.627 -12.650 -14.913 1.00 93.94 216 LEU A CA 1
ATOM 1681 C C . LEU A 1 216 ? 15.413 -12.731 -13.985 1.00 93.94 216 LEU A C 1
ATOM 1683 O O . LEU A 1 216 ? 15.547 -13.093 -12.818 1.00 93.94 216 LEU A O 1
ATOM 1687 N N . MET A 1 217 ? 14.236 -12.391 -14.497 1.00 94.25 217 MET A N 1
ATOM 1688 C CA . MET A 1 217 ? 13.009 -12.290 -13.712 1.00 94.25 217 MET A CA 1
ATOM 1689 C C . MET A 1 217 ? 11.860 -13.067 -14.351 1.00 94.25 217 MET A C 1
ATOM 1691 O O . MET A 1 217 ? 11.875 -13.349 -15.548 1.00 94.25 217 MET A O 1
ATOM 1695 N N . VAL A 1 218 ? 10.834 -13.384 -13.560 1.00 93.25 218 VAL A N 1
ATOM 1696 C CA . VAL A 1 218 ? 9.602 -14.023 -14.043 1.00 93.25 218 VAL A CA 1
ATOM 1697 C C . VAL A 1 218 ? 8.390 -13.146 -13.729 1.00 93.25 218 VAL A C 1
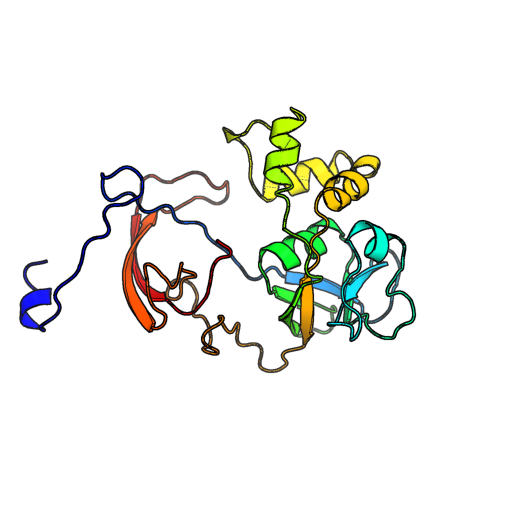ATOM 1699 O O . VAL A 1 218 ? 8.249 -12.632 -12.617 1.00 93.25 218 VAL A O 1
ATOM 1702 N N . ALA A 1 219 ? 7.491 -12.981 -14.699 1.00 91.12 219 ALA A N 1
ATOM 1703 C CA . ALA A 1 219 ? 6.210 -12.308 -14.495 1.00 91.12 219 ALA A CA 1
ATOM 1704 C C . ALA A 1 219 ? 5.285 -13.172 -13.621 1.00 91.12 219 ALA A C 1
ATOM 1706 O O . ALA A 1 219 ? 4.675 -14.122 -14.106 1.00 91.12 219 ALA A O 1
ATOM 1707 N N . LEU A 1 220 ? 5.188 -12.872 -12.326 1.00 87.31 220 LEU A N 1
ATOM 1708 C CA . LEU A 1 220 ? 4.451 -13.696 -11.349 1.00 87.31 220 LEU A CA 1
ATOM 1709 C C . LEU A 1 220 ? 3.325 -12.941 -10.637 1.00 87.31 220 LEU A C 1
ATOM 1711 O O . LEU A 1 220 ? 2.541 -13.553 -9.904 1.00 87.31 220 LEU A O 1
ATOM 1715 N N . ASP A 1 221 ? 3.223 -11.632 -10.861 1.00 79.12 221 ASP A N 1
ATOM 1716 C CA . ASP A 1 221 ? 2.221 -10.788 -10.224 1.00 79.12 221 ASP A CA 1
ATOM 1717 C C . ASP A 1 221 ? 1.569 -9.797 -11.198 1.00 79.12 221 ASP A C 1
ATOM 1719 O O . ASP A 1 221 ? 2.059 -9.575 -12.308 1.00 79.12 221 ASP A O 1
ATOM 1723 N N . VAL A 1 222 ? 0.445 -9.208 -10.798 1.00 76.25 222 VAL A N 1
ATOM 1724 C CA . VAL A 1 222 ? -0.266 -8.183 -11.575 1.00 76.25 222 VAL A CA 1
ATOM 1725 C C . VAL A 1 222 ? -0.084 -6.808 -10.958 1.00 76.25 222 VAL A C 1
ATOM 1727 O O . VAL A 1 222 ? -0.295 -6.620 -9.764 1.00 76.25 222 VAL A O 1
ATOM 1730 N N . GLY A 1 223 ? 0.258 -5.833 -11.795 1.00 62.12 223 GLY A N 1
ATOM 1731 C CA . GLY A 1 223 ? 0.076 -4.427 -11.450 1.00 62.12 223 GLY A CA 1
ATOM 1732 C C . GLY A 1 223 ? -1.382 -4.032 -11.673 1.00 62.12 223 GLY A C 1
ATOM 1733 O O . GLY A 1 223 ? -2.042 -4.580 -12.559 1.00 62.12 223 GLY A O 1
ATOM 1734 N N . ALA A 1 224 ? -1.902 -3.096 -10.876 1.00 47.31 224 ALA A N 1
ATOM 1735 C CA . ALA A 1 224 ? -3.144 -2.427 -11.249 1.00 47.31 224 ALA A CA 1
ATOM 1736 C C . ALA A 1 224 ? -2.939 -1.712 -12.606 1.00 47.31 224 ALA A C 1
ATOM 1738 O O . ALA A 1 224 ? -1.853 -1.164 -12.810 1.00 47.31 224 ALA A O 1
ATOM 1739 N N . PRO A 1 225 ? -3.925 -1.751 -13.521 1.00 38.31 225 PRO A N 1
ATOM 1740 C CA . PRO A 1 225 ? -3.859 -1.014 -14.782 1.00 38.31 225 PRO A CA 1
ATOM 1741 C C . PRO A 1 225 ? -3.822 0.504 -14.566 1.00 38.31 225 PRO A C 1
ATOM 1743 O O . PRO A 1 225 ? -4.368 0.977 -13.538 1.00 38.31 225 PRO A O 1
#

pLDDT: mean 88.37, std 10.59, range [38.31, 98.5]

Secondary structure (DSSP, 8-state):
-TTGGGGT--PPPP--TTSSS----------EEEEESS-BTTB-EEEEBPPSS----HHHHHTTTTTTSS-EEEEES-HHHHHHHHHHS-EEEE-SSSSEEEEEEEEE-SPPP--HHHHHHHTTSS-GGG--HHHHHHHHHH-HHHHHHHHHT----EEEEE-TT---B-TTSSBPPTTTEEEE-TTTS-TT-EEEEEEEEE-TTS-EEEEEEEEEEEEEEE---

Mean predicted aligned error: 8.78 Å

InterPro domains:
  IPR005300 Lytic transglycosylase MltA, domain B [PF03562] (24-161)
  IPR005300 Lytic transglycosylase MltA, domain B [SM00925] (32-161)
  IPR010611 3D domain [PF06725] (181-223)
  IPR026044 Membrane-bound lytic murein transglycosylase A [PTHR30124] (5-224)
  IPR036908 RlpA-like domain superfamily [SSF50685] (4-224)

Organism: Aggregatibacter aphrophilus (NCBI:txid732)

Nearest PDB structures (foldseek):
  2pi8-assembly1_C  TM=9.400E-01  e=3.536E-25  Escherichia coli K-12
  2pnw-assembly1_A  TM=8.896E-01  e=3.408E-17  Agrobacterium fabrum str. C58
  6qk4-assembly1_B  TM=7.498E-01  e=7.176E-19  Burkholderia pseudomallei
  2g6g-assembly1_A  TM=7.970E-01  e=7.491E-15  Neisseria gonorrhoeae FA 1090
  2g5d-assembly1_A  TM=8.539E-01  e=9.824E-14  Neisseria gonorrhoeae FA 1090